Protein AF-A0ABD3CGH6-F1 (afdb_monomer)

Solvent-accessible surface area (backbone atoms only — not comparable to full-atom values): 12094 Å² total; per-residue (Å²): 132,90,83,83,50,54,91,93,56,65,67,70,42,74,45,81,74,48,80,42,79,24,85,83,80,36,87,94,39,67,41,72,47,61,48,46,22,37,87,89,68,47,72,36,95,83,44,61,61,64,65,47,44,54,57,44,65,34,68,70,43,51,69,32,48,40,36,32,33,46,35,40,30,34,29,48,37,64,77,70,66,88,63,75,73,82,88,87,68,84,75,74,82,79,51,91,83,46,71,79,42,91,53,37,76,43,75,53,71,48,79,29,57,50,57,51,36,57,55,54,47,53,50,52,49,51,54,50,50,54,52,29,55,76,70,64,36,43,77,39,72,49,44,62,79,57,88,90,53,98,65,82,66,34,48,73,50,70,48,76,47,35,48,63,44,75,41,93,72,8,66,60,51,49,53,54,48,52,54,58,48,59,78,42,42,70,62,57,50,49,54,56,50,52,59,55,54,67,71,67,79,115

Foldseek 3Di:
DPPQDDPVAPDKDWAFDDWAADPPVGDPDIDTDTFIDGPVRHGTPPRPLVVQVVVCPPPVNVQQFKKKKKKWKKAKAAPPPVDDDDPDDADPDDDPVCCPPHGHIDIDIDIHTGSVRVVVVVVVVVVVCVVCVVVNIDMDSQQCPDPPHPDHGTDIDMDIGTPCLVDPVNVVVVVVVVVVCVVCVVVVVVVVVVVNVVVVPD

Radius of gyration: 20.1 Å; Cα contacts (8 Å, |Δi|>4): 232; chains: 1; bounding box: 43×44×56 Å

Nearest PDB structures (foldseek):
  2d3a-assembly1_A  TM=8.991E-01  e=2.105E-15  Zea mays
  7v4i-assembly1_D  TM=9.077E-01  e=9.921E-15  Camellia sinensis
  4is4-assembly1_F  TM=8.408E-01  e=3.738E-15  Medicago truncatula
  4is4-assembly1_A  TM=8.454E-01  e=1.179E-14  Medicago truncatula
  4is4-assembly1_G  TM=8.365E-01  e=1.248E-14  Medicago truncatula

Sequence (202 aa):
MTGQAPAEDSEVILHPKAVFADPFRRSFNVLVMCDSYTPAGDPIRTNKRYEAAKIFSHHEIVYEQPWLRAKVYFVQKDTESSLGGPQGSDPPLLTHKDALSLGAPHTISTLCVGVSAGDELWVARYILERITEIAGVVLSFFPKPLIHSDWNVAGAKTKYSTRSMNEDGGYEEIEKAIVKLGSKRNYHIELALKSYQCSFSK

Mean predicted aligned error: 9.28 Å

Organism: NCBI:txid1961234

Secondary structure (DSSP, 8-state):
--SSS-SSS---EEEEEEEEE-TTT-TT-EEEEEEEE-TTSPBPTT--HHHHHHHHTSHHHHHH--EEEEEEEEEEE-TTTTS-PPTT-PPP---GGGTTSTT-EEEEE--EETTHHHHHHHHHHHHHHHHHHHHT-EEE--SSS-TTS-PPPP-EEEEEE-HHHHSTTHHHHHHHHHHHHHHTHHHHHHHHHHHHHTTT--

pLDDT: mean 80.95, std 19.49, range [32.28, 97.88]

Structure (mmCIF, N/CA/C/O backbone):
data_AF-A0ABD3CGH6-F1
#
_entry.id   AF-A0ABD3CGH6-F1
#
loop_
_atom_site.group_PDB
_atom_site.id
_atom_site.type_symbol
_atom_site.label_atom_id
_atom_site.label_alt_id
_atom_site.label_comp_id
_atom_site.label_asym_id
_atom_site.label_entity_id
_atom_site.label_seq_id
_atom_site.pdbx_PDB_ins_code
_atom_site.Cartn_x
_atom_site.Cartn_y
_atom_site.Cartn_z
_atom_site.occupancy
_atom_site.B_iso_or_equiv
_atom_site.auth_seq_id
_atom_site.auth_comp_id
_atom_site.auth_asym_id
_atom_site.auth_atom_id
_atom_site.pdbx_PDB_model_num
ATOM 1 N N . MET A 1 1 ? -11.669 11.429 17.828 1.00 59.69 1 MET A N 1
ATOM 2 C CA . MET A 1 1 ? -11.758 11.965 16.447 1.00 59.69 1 MET A CA 1
ATOM 3 C C . MET A 1 1 ? -10.524 11.521 15.668 1.00 59.69 1 MET A C 1
ATOM 5 O O . MET A 1 1 ? -9.479 11.363 16.284 1.00 59.69 1 MET A O 1
ATOM 9 N N . THR A 1 2 ? -10.620 11.283 14.357 1.00 82.25 2 THR A N 1
ATOM 10 C CA . THR A 1 2 ? -9.498 10.772 13.533 1.00 82.25 2 THR A CA 1
ATOM 11 C C . THR A 1 2 ? -8.450 11.834 13.176 1.00 82.25 2 THR A C 1
ATOM 13 O O . THR A 1 2 ? -7.386 11.481 12.672 1.00 82.25 2 THR A O 1
ATOM 16 N N . GLY A 1 3 ? -8.736 13.119 13.435 1.00 84.38 3 GLY A N 1
ATOM 17 C CA . GLY A 1 3 ? -7.839 14.243 13.139 1.00 84.38 3 GLY A CA 1
ATOM 18 C C . GLY A 1 3 ? -7.715 14.564 11.645 1.00 84.38 3 GLY A C 1
ATOM 19 O O . GLY A 1 3 ? -6.688 15.081 11.215 1.00 84.38 3 GLY A O 1
ATOM 20 N N . GLN A 1 4 ? -8.717 14.196 10.840 1.00 85.06 4 GLN A N 1
ATOM 21 C CA . GLN A 1 4 ? -8.675 14.300 9.374 1.00 85.06 4 GLN A CA 1
ATOM 22 C C . GLN A 1 4 ? -9.521 15.440 8.793 1.00 85.06 4 GLN A C 1
ATOM 24 O O . GLN A 1 4 ? -9.369 15.745 7.614 1.00 85.06 4 GLN A O 1
ATOM 29 N N . ALA A 1 5 ? -10.367 16.066 9.607 1.00 83.94 5 ALA A N 1
ATOM 30 C CA . ALA A 1 5 ? -11.257 17.149 9.217 1.00 83.94 5 ALA A CA 1
ATOM 31 C C . ALA A 1 5 ? -11.312 18.199 10.347 1.00 83.94 5 ALA A C 1
ATOM 33 O O . ALA A 1 5 ? -11.096 17.832 11.513 1.00 83.94 5 ALA A O 1
ATOM 34 N N . PRO A 1 6 ? -11.513 19.490 10.031 1.00 82.56 6 PRO A N 1
ATOM 35 C CA . PRO A 1 6 ? -11.703 20.529 11.040 1.00 82.56 6 PRO A CA 1
ATOM 36 C C . PRO A 1 6 ? -12.980 20.288 11.862 1.00 82.56 6 PRO A C 1
ATOM 38 O O . PRO A 1 6 ? -13.843 19.499 11.496 1.00 82.56 6 PRO A O 1
ATOM 41 N N . ALA A 1 7 ? -13.108 20.974 13.000 1.00 79.56 7 ALA A N 1
ATOM 42 C CA . ALA A 1 7 ? -14.292 20.837 13.854 1.00 79.56 7 ALA A CA 1
ATOM 43 C C . ALA A 1 7 ? -15.569 21.407 13.205 1.00 79.56 7 ALA A C 1
ATOM 45 O O . ALA A 1 7 ? -16.666 20.958 13.517 1.00 79.56 7 ALA A O 1
ATOM 46 N N . GLU A 1 8 ? -15.410 22.392 12.319 1.00 84.25 8 GLU A N 1
ATOM 47 C CA . GLU A 1 8 ? -16.495 23.126 11.655 1.00 84.25 8 GLU A CA 1
ATOM 48 C C . GLU A 1 8 ? -17.107 22.348 10.481 1.00 84.25 8 GLU A C 1
ATOM 50 O O . GLU A 1 8 ? -18.300 22.468 10.220 1.00 84.25 8 GLU A O 1
ATOM 55 N N . ASP A 1 9 ? -16.300 21.521 9.813 1.00 83.75 9 ASP A N 1
ATOM 56 C CA . ASP A 1 9 ? -16.721 20.599 8.759 1.00 83.75 9 ASP A CA 1
ATOM 57 C C . ASP A 1 9 ? -16.009 19.266 8.982 1.00 83.75 9 ASP A C 1
ATOM 59 O O . ASP A 1 9 ? -14.834 19.100 8.654 1.00 83.75 9 ASP A O 1
ATOM 63 N N . SER A 1 10 ? -16.717 18.351 9.640 1.00 87.94 10 SER A N 1
ATOM 64 C CA . SER A 1 10 ? -16.157 17.091 10.137 1.00 87.94 10 SER A CA 1
ATOM 65 C C . SER A 1 10 ? -16.336 15.913 9.176 1.00 87.94 10 SER A C 1
ATOM 67 O O . SER A 1 10 ? -15.864 14.809 9.469 1.00 87.94 10 SER A O 1
ATOM 69 N N . GLU A 1 11 ? -17.016 16.123 8.045 1.00 91.94 11 GLU A N 1
ATOM 70 C CA . GLU A 1 11 ? -17.343 15.052 7.110 1.00 91.94 11 GLU A CA 1
ATOM 71 C C . GLU A 1 11 ? -16.122 14.607 6.297 1.00 91.94 11 GLU A C 1
ATOM 73 O O . GLU A 1 11 ? -15.343 15.400 5.768 1.00 91.94 11 GLU A O 1
ATOM 78 N N . VAL A 1 12 ? -15.964 13.288 6.172 1.00 94.31 12 VAL A N 1
ATOM 79 C CA . VAL A 1 12 ? -14.960 12.657 5.312 1.00 94.31 12 VAL A CA 1
ATOM 80 C C . VAL A 1 12 ? -15.647 11.565 4.511 1.00 94.31 12 VAL A C 1
ATOM 82 O O . VAL A 1 12 ? -16.252 10.650 5.071 1.00 94.31 12 VAL A O 1
ATOM 85 N N . ILE A 1 13 ? -15.521 11.642 3.192 1.00 96.38 13 ILE A N 1
ATOM 86 C CA . ILE A 1 13 ? -16.143 10.704 2.266 1.00 96.38 13 ILE A CA 1
ATOM 87 C C . ILE A 1 13 ? -15.194 9.531 2.026 1.00 96.38 13 ILE A C 1
ATOM 89 O O . ILE A 1 13 ? -14.017 9.714 1.706 1.00 96.38 13 ILE A O 1
ATOM 93 N N . LEU A 1 14 ? -15.707 8.311 2.181 1.00 97.25 14 LEU A N 1
ATOM 94 C CA . LEU A 1 14 ? -14.961 7.079 1.938 1.00 97.25 14 LEU A CA 1
ATOM 95 C C . LEU A 1 14 ? -15.307 6.517 0.561 1.00 97.25 14 LEU A C 1
ATOM 97 O O . LEU A 1 14 ? -16.456 6.183 0.287 1.00 97.25 14 LEU A O 1
ATOM 101 N N . HIS A 1 15 ? -14.301 6.377 -0.297 1.00 97.25 15 HIS A N 1
ATOM 102 C CA . HIS A 1 15 ? -14.443 5.773 -1.619 1.00 97.25 15 HIS A CA 1
ATOM 103 C C . HIS A 1 15 ? -13.889 4.344 -1.602 1.00 97.25 15 HIS A C 1
ATOM 105 O O . HIS A 1 15 ? -12.673 4.194 -1.452 1.00 97.25 15 HIS A O 1
ATOM 111 N N . PRO A 1 16 ? -14.721 3.303 -1.799 1.00 97.88 16 PRO A N 1
ATOM 112 C CA . PRO A 1 16 ? -14.270 1.913 -1.886 1.00 97.88 16 PRO A CA 1
ATOM 113 C C . PRO A 1 16 ? -13.242 1.699 -3.001 1.00 97.88 16 PRO A C 1
ATOM 115 O O . PRO A 1 16 ? -13.419 2.207 -4.111 1.00 97.88 16 PRO A O 1
ATOM 118 N N . LYS A 1 17 ? -12.174 0.944 -2.716 1.00 97.00 17 LYS A N 1
ATOM 119 C CA . LYS A 1 17 ? -11.065 0.678 -3.652 1.00 97.00 17 LYS A CA 1
ATOM 120 C C . LYS A 1 17 ? -10.732 -0.794 -3.836 1.00 97.00 17 LYS A C 1
ATOM 122 O O . LYS A 1 17 ? -10.421 -1.191 -4.954 1.00 97.00 17 LYS A O 1
ATOM 127 N N . ALA A 1 18 ? -10.799 -1.586 -2.773 1.00 96.12 18 ALA A N 1
ATOM 128 C CA . ALA A 1 18 ? -10.569 -3.023 -2.837 1.00 96.12 18 ALA A CA 1
ATOM 129 C C . ALA A 1 18 ? -11.463 -3.750 -1.829 1.00 96.12 18 ALA A C 1
ATOM 131 O O . ALA A 1 18 ? -11.822 -3.191 -0.791 1.00 96.12 18 ALA A O 1
ATOM 132 N N . VAL A 1 19 ? -11.825 -4.989 -2.153 1.00 96.81 19 VAL A N 1
ATOM 133 C CA . VAL A 1 19 ? -12.710 -5.832 -1.346 1.00 96.81 19 VAL A CA 1
ATOM 134 C C . VAL A 1 19 ? -11.988 -7.134 -1.033 1.00 96.81 19 VAL A C 1
ATOM 136 O O . VAL A 1 19 ? -11.435 -7.771 -1.926 1.00 96.81 19 VAL A O 1
ATOM 139 N N . PHE A 1 20 ? -12.013 -7.529 0.234 1.00 96.25 20 PHE A N 1
ATOM 140 C CA . PHE A 1 20 ? -11.389 -8.746 0.741 1.00 96.25 20 PHE A CA 1
ATOM 141 C C . PHE A 1 20 ? -12.415 -9.541 1.546 1.00 96.25 20 PHE A C 1
ATOM 143 O O . PHE A 1 20 ? -13.310 -8.960 2.157 1.00 96.25 20 PHE A O 1
ATOM 150 N N . ALA A 1 21 ? -12.297 -10.867 1.574 1.00 96.38 21 ALA A N 1
ATOM 151 C CA . ALA A 1 21 ? -13.129 -11.683 2.457 1.00 96.38 21 ALA A CA 1
ATOM 152 C C . ALA A 1 21 ? -12.822 -11.349 3.926 1.00 96.38 21 ALA A C 1
ATOM 154 O O . ALA A 1 21 ? -11.655 -11.199 4.288 1.00 96.38 21 ALA A O 1
ATOM 155 N N . ASP A 1 22 ? -13.849 -11.240 4.769 1.00 96.62 22 ASP A N 1
ATOM 156 C CA . ASP A 1 22 ? -13.671 -10.982 6.200 1.00 96.62 22 ASP A CA 1
ATOM 157 C C . ASP A 1 22 ? -13.324 -12.290 6.941 1.00 96.62 22 ASP A C 1
ATOM 159 O O . ASP A 1 22 ? -14.194 -13.158 7.095 1.00 96.62 22 ASP A O 1
ATOM 163 N N . PRO A 1 23 ? -12.077 -12.460 7.431 1.00 95.00 23 PRO A N 1
ATOM 164 C CA . PRO A 1 23 ? -11.668 -13.695 8.095 1.00 95.00 23 PRO A CA 1
ATOM 165 C C . PRO A 1 23 ? -12.281 -13.852 9.496 1.00 95.00 23 PRO A C 1
ATOM 167 O O . PRO A 1 23 ? -12.301 -14.961 10.035 1.00 95.00 23 PRO A O 1
ATOM 170 N N . PHE A 1 24 ? -12.786 -12.768 10.093 1.00 94.62 24 PHE A N 1
ATOM 171 C CA . PHE A 1 24 ? -13.335 -12.750 11.446 1.00 94.62 24 PHE A CA 1
ATOM 172 C C . PHE A 1 24 ? -14.826 -13.068 11.439 1.00 94.62 24 PHE A C 1
ATOM 174 O O . PHE A 1 24 ? -15.273 -13.958 12.163 1.00 94.62 24 PHE A O 1
ATOM 181 N N . ARG A 1 25 ? -15.598 -12.372 10.598 1.00 94.00 25 ARG A N 1
ATOM 182 C CA . ARG A 1 25 ? -17.054 -12.567 10.497 1.00 94.00 25 ARG A CA 1
ATOM 183 C C . ARG A 1 25 ? -17.440 -13.747 9.605 1.00 94.00 25 ARG A C 1
ATOM 185 O O . ARG A 1 25 ? -18.516 -14.309 9.799 1.00 94.00 25 ARG A O 1
ATOM 192 N N . ARG A 1 26 ? -16.558 -14.159 8.682 1.00 91.19 26 ARG A N 1
ATOM 193 C CA . ARG A 1 26 ? -16.734 -15.291 7.748 1.00 91.19 26 ARG A CA 1
ATOM 194 C C . ARG A 1 26 ? -17.960 -15.136 6.827 1.00 91.19 26 ARG A C 1
ATOM 196 O O . ARG A 1 26 ? -18.633 -14.106 6.809 1.00 91.19 26 ARG A O 1
ATOM 203 N N . SER A 1 27 ? -18.270 -16.183 6.059 1.00 93.69 27 SER A N 1
ATOM 204 C CA . SER A 1 27 ? -19.428 -16.251 5.154 1.00 93.69 27 SER A CA 1
ATOM 205 C C . SER A 1 27 ? -19.404 -15.138 4.089 1.00 93.69 27 SER A C 1
ATOM 207 O O . SER A 1 27 ? -18.370 -14.933 3.464 1.00 93.69 27 SER A O 1
ATOM 209 N N . PHE A 1 28 ? -20.512 -14.427 3.858 1.00 94.50 28 PHE A N 1
ATOM 210 C CA . PHE A 1 28 ? -20.614 -13.368 2.841 1.00 94.50 28 PHE A CA 1
ATOM 211 C C . PHE A 1 28 ? -20.138 -11.987 3.328 1.00 94.50 28 PHE A C 1
ATOM 213 O O . PHE A 1 28 ? -20.389 -10.981 2.668 1.00 94.50 28 PHE A O 1
ATOM 220 N N . ASN A 1 29 ? -19.482 -11.916 4.490 1.00 97.25 29 ASN A N 1
ATOM 221 C CA . ASN A 1 29 ? -18.958 -10.660 5.016 1.00 97.25 29 ASN A CA 1
ATOM 222 C C . ASN A 1 29 ? -17.634 -10.290 4.340 1.00 97.25 29 ASN A C 1
ATOM 224 O O . ASN A 1 29 ? -16.796 -11.151 4.056 1.00 97.25 29 ASN A O 1
ATOM 228 N N . VAL A 1 30 ? -17.435 -8.992 4.121 1.00 97.44 30 VAL A N 1
ATOM 229 C CA . VAL A 1 30 ? -16.258 -8.457 3.434 1.00 97.44 30 VAL A CA 1
ATOM 230 C C . VAL A 1 30 ? -15.625 -7.305 4.204 1.00 97.44 30 VAL A C 1
ATOM 232 O O . VAL A 1 30 ? -16.303 -6.544 4.895 1.00 97.44 30 VAL A O 1
ATOM 235 N N . LEU A 1 31 ? -14.315 -7.161 4.033 1.00 97.31 31 LEU A N 1
ATOM 236 C CA . LEU A 1 31 ? -13.552 -5.971 4.377 1.00 97.31 31 LEU A CA 1
ATOM 237 C C . LEU A 1 31 ? -13.428 -5.098 3.130 1.00 97.31 31 LEU A C 1
ATOM 239 O O . LEU A 1 31 ? -13.083 -5.587 2.054 1.00 97.31 31 LEU A O 1
ATOM 243 N N . VAL A 1 32 ? -13.685 -3.801 3.282 1.00 97.69 32 VAL A N 1
ATOM 244 C CA . VAL A 1 32 ? -13.584 -2.830 2.190 1.00 97.69 32 VAL A CA 1
ATOM 245 C C . VAL A 1 32 ? -12.474 -1.842 2.518 1.00 97.69 32 VAL A C 1
ATOM 247 O O . VAL A 1 32 ? -12.564 -1.098 3.493 1.00 97.69 32 VAL A O 1
ATOM 250 N N . MET A 1 33 ? -11.422 -1.845 1.703 1.00 96.75 33 MET A N 1
ATOM 251 C CA . MET A 1 33 ? -10.372 -0.833 1.754 1.00 96.75 33 MET A CA 1
ATOM 252 C C . MET A 1 33 ? -10.866 0.416 1.026 1.00 96.75 33 MET A C 1
ATOM 254 O O . MET A 1 33 ? -11.310 0.328 -0.123 1.00 96.75 33 MET A O 1
ATOM 258 N N . CYS A 1 34 ? -10.771 1.568 1.685 1.00 97.50 34 CYS A N 1
ATOM 259 C CA . CYS A 1 34 ? -11.266 2.839 1.170 1.00 97.50 34 CYS A CA 1
ATOM 260 C C . CYS A 1 34 ? -10.164 3.894 1.112 1.00 97.50 34 CYS A C 1
ATOM 262 O O . CYS A 1 34 ? -9.281 3.941 1.966 1.00 97.50 34 CYS A O 1
ATOM 264 N N . ASP A 1 35 ? -10.304 4.791 0.142 1.00 96.00 35 ASP A N 1
ATOM 265 C CA . ASP A 1 35 ? -9.648 6.095 0.141 1.00 96.00 35 ASP A CA 1
ATOM 266 C C . ASP A 1 35 ? -10.548 7.152 0.772 1.00 96.00 35 ASP A C 1
ATOM 268 O O . ASP A 1 35 ? -11.765 6.988 0.825 1.00 96.00 35 ASP A O 1
ATOM 272 N N . SER A 1 36 ? -9.948 8.253 1.219 1.00 96.06 36 SER A N 1
ATOM 273 C CA . SER A 1 36 ? -10.656 9.331 1.911 1.00 96.06 36 SER A CA 1
ATOM 274 C C . SER A 1 36 ? -10.603 10.643 1.129 1.00 96.06 36 SER A C 1
ATOM 276 O O . SER A 1 36 ? -9.546 11.024 0.606 1.00 96.06 36 SER A O 1
ATOM 278 N N . TYR A 1 37 ? -11.741 11.330 1.076 1.00 95.88 37 TYR A N 1
ATOM 279 C CA . TYR A 1 37 ? -11.970 12.557 0.316 1.00 95.88 37 TYR A CA 1
ATOM 280 C C . TYR A 1 37 ? -12.753 13.580 1.143 1.00 95.88 37 TYR A C 1
ATOM 282 O O . TYR A 1 37 ? -13.444 13.223 2.098 1.00 95.88 37 TYR A O 1
ATOM 290 N N . THR A 1 38 ? -12.629 14.853 0.786 1.00 94.62 38 THR A N 1
ATOM 291 C CA . THR A 1 38 ? -13.497 15.922 1.289 1.00 94.62 38 THR A CA 1
ATOM 292 C C . THR A 1 38 ? -14.895 15.801 0.665 1.00 94.62 38 THR A C 1
ATOM 294 O O . THR A 1 38 ? -15.039 15.157 -0.380 1.00 94.62 38 THR A O 1
ATOM 297 N N . PRO A 1 39 ? -15.924 16.455 1.233 1.00 93.81 39 PRO A N 1
ATOM 298 C CA . PRO A 1 39 ? -17.247 16.542 0.605 1.00 93.81 39 PRO A CA 1
ATOM 299 C C . PRO A 1 39 ? -17.226 17.157 -0.805 1.00 93.81 39 PRO A C 1
ATOM 301 O O . PRO A 1 39 ? -18.057 16.817 -1.642 1.00 93.81 39 PRO A O 1
ATOM 304 N N . ALA A 1 40 ? -16.237 18.009 -1.102 1.00 93.50 40 ALA A N 1
ATOM 305 C CA . ALA A 1 40 ? -16.022 18.584 -2.432 1.00 93.50 40 ALA A CA 1
ATOM 306 C C . ALA A 1 40 ? -15.446 17.585 -3.460 1.00 93.50 40 ALA A C 1
ATOM 308 O O . ALA A 1 40 ? -15.391 17.890 -4.649 1.00 93.50 40 ALA A O 1
ATOM 309 N N . GLY A 1 41 ? -15.028 16.392 -3.023 1.00 93.50 41 GLY A N 1
ATOM 310 C CA . GLY A 1 41 ? -14.445 15.356 -3.878 1.00 93.50 41 GLY A CA 1
ATOM 311 C C . GLY A 1 41 ? -12.919 15.412 -4.001 1.00 93.50 41 GLY A C 1
ATOM 312 O O . GLY A 1 41 ? -12.342 14.628 -4.757 1.00 93.50 41 GLY A O 1
ATOM 313 N N . ASP A 1 42 ? -12.248 16.278 -3.239 1.00 95.00 42 ASP A N 1
ATOM 314 C CA . ASP A 1 42 ? -10.787 16.381 -3.234 1.00 95.00 42 ASP A CA 1
ATOM 315 C C . ASP A 1 42 ? -10.154 15.337 -2.301 1.00 95.00 42 ASP A C 1
ATOM 317 O O . ASP A 1 42 ? -10.688 15.056 -1.225 1.00 95.00 42 ASP A O 1
ATOM 321 N N . PRO A 1 43 ? -9.005 14.733 -2.655 1.00 95.62 43 PRO A N 1
ATOM 322 C CA . PRO A 1 43 ? -8.315 13.802 -1.766 1.00 95.62 43 PRO A CA 1
ATOM 323 C C . PRO A 1 43 ? -7.839 14.530 -0.503 1.00 95.62 43 PRO A C 1
ATO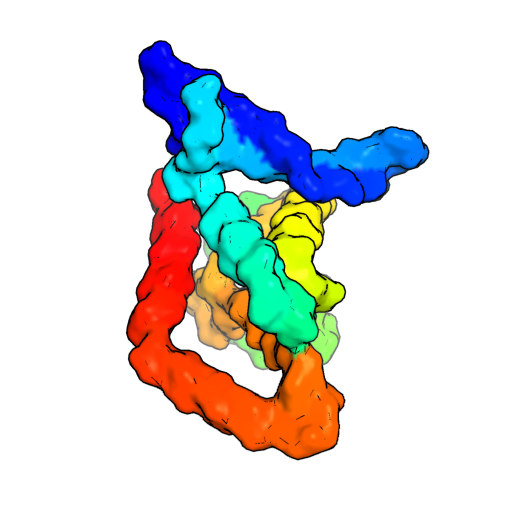M 325 O O . PRO A 1 43 ? -7.160 15.556 -0.579 1.00 95.62 43 PRO A O 1
ATOM 328 N N . ILE A 1 44 ? -8.126 13.976 0.678 1.00 93.31 44 ILE A N 1
ATOM 329 C CA . ILE A 1 44 ? -7.628 14.580 1.922 1.00 93.31 44 ILE A CA 1
ATOM 330 C C . ILE A 1 44 ? -6.096 14.496 1.999 1.00 93.31 44 ILE A C 1
ATOM 332 O O . ILE A 1 44 ? -5.470 13.598 1.436 1.00 93.31 44 ILE A O 1
ATOM 336 N N . ARG A 1 45 ? -5.463 15.380 2.777 1.00 91.44 45 ARG A N 1
ATOM 337 C CA . ARG A 1 45 ? -3.990 15.486 2.887 1.00 91.44 45 ARG A CA 1
ATOM 338 C C . ARG A 1 45 ? -3.270 14.161 3.203 1.00 91.44 45 ARG A C 1
ATOM 340 O O . ARG A 1 45 ? -2.125 13.943 2.781 1.00 91.44 45 ARG A O 1
ATOM 347 N N . THR A 1 46 ? -3.899 13.293 3.991 1.00 90.62 46 THR A N 1
ATOM 348 C CA . THR A 1 46 ? -3.360 11.989 4.411 1.00 90.62 46 THR A CA 1
ATOM 349 C C . THR A 1 46 ? -3.603 10.873 3.393 1.00 90.62 46 THR A C 1
ATOM 351 O O . THR A 1 46 ? -2.977 9.821 3.512 1.00 90.62 46 THR A O 1
ATOM 354 N N . ASN A 1 47 ? -4.435 11.089 2.371 1.00 94.25 47 ASN A N 1
ATOM 355 C CA . ASN A 1 47 ? -4.673 10.133 1.294 1.00 94.25 47 ASN A CA 1
ATOM 356 C C . ASN A 1 47 ? -3.450 10.074 0.363 1.00 94.25 47 ASN A C 1
ATOM 358 O O . ASN A 1 47 ? -3.294 10.870 -0.561 1.00 94.25 47 ASN A O 1
ATOM 362 N N . LYS A 1 48 ? -2.546 9.127 0.628 1.00 94.56 48 LYS A N 1
ATOM 363 C CA . LYS A 1 48 ? -1.352 8.890 -0.205 1.00 94.56 48 LYS A CA 1
ATOM 364 C C . LYS A 1 48 ? -1.616 7.958 -1.382 1.00 94.56 48 LYS A C 1
ATOM 366 O O . LYS A 1 48 ? -0.834 7.943 -2.331 1.00 94.56 48 LYS A O 1
ATOM 371 N N . ARG A 1 49 ? -2.713 7.203 -1.334 1.00 96.25 49 ARG A N 1
ATOM 372 C CA . ARG A 1 49 ? -3.087 6.261 -2.385 1.00 96.25 49 ARG A CA 1
ATOM 373 C C . ARG A 1 49 ? -3.498 6.984 -3.662 1.00 96.25 49 ARG A C 1
ATOM 375 O O . ARG A 1 49 ? -3.163 6.498 -4.732 1.00 96.25 49 ARG A O 1
ATOM 382 N N . TYR A 1 50 ? -4.141 8.150 -3.570 1.00 96.31 50 TYR A N 1
ATOM 383 C CA . TYR A 1 50 ? -4.565 8.920 -4.743 1.00 96.31 50 TYR A CA 1
ATOM 384 C C . TYR A 1 50 ? -3.408 9.247 -5.705 1.00 96.31 50 TYR A C 1
ATOM 386 O O . TYR A 1 50 ? -3.481 8.927 -6.890 1.00 96.31 50 TYR A O 1
ATOM 394 N N . GLU A 1 51 ? -2.306 9.808 -5.198 1.00 95.38 51 GLU A N 1
ATOM 395 C CA . GLU A 1 51 ? -1.129 10.110 -6.026 1.00 95.38 51 GLU A CA 1
ATOM 396 C C . GLU A 1 51 ? -0.410 8.837 -6.500 1.00 95.38 51 GLU A C 1
ATOM 398 O O . GLU A 1 51 ? 0.015 8.755 -7.652 1.00 95.38 51 GLU A O 1
ATOM 403 N N . ALA A 1 52 ? -0.337 7.796 -5.660 1.00 95.38 52 ALA A N 1
ATOM 404 C CA . ALA A 1 52 ? 0.215 6.506 -6.075 1.00 95.38 52 ALA A CA 1
ATOM 405 C C . ALA A 1 52 ? -0.597 5.877 -7.221 1.00 95.38 52 ALA A C 1
ATOM 407 O O . ALA A 1 52 ? -0.027 5.380 -8.191 1.00 95.38 52 ALA A O 1
ATOM 408 N N . ALA A 1 53 ? -1.928 5.942 -7.147 1.00 96.44 53 ALA A N 1
ATOM 409 C CA . ALA A 1 53 ? -2.826 5.427 -8.169 1.00 96.44 53 ALA A CA 1
ATOM 410 C C . ALA A 1 53 ? -2.642 6.161 -9.503 1.00 96.44 53 ALA A C 1
ATOM 412 O O . ALA A 1 53 ? -2.646 5.506 -10.543 1.00 96.44 53 ALA A O 1
ATOM 413 N N . LYS A 1 54 ? -2.410 7.484 -9.496 1.00 96.62 54 LYS A N 1
ATOM 414 C CA . LYS A 1 54 ? -2.083 8.239 -10.720 1.00 96.62 54 LYS A CA 1
ATOM 415 C C . LYS A 1 54 ? -0.814 7.720 -11.391 1.00 96.62 54 LYS A C 1
ATOM 417 O O . LYS A 1 54 ? -0.826 7.480 -12.594 1.00 96.62 54 LYS A O 1
ATOM 422 N N . ILE A 1 55 ? 0.252 7.503 -10.616 1.00 96.50 55 ILE A N 1
ATOM 423 C CA . ILE A 1 55 ? 1.524 6.973 -11.130 1.00 96.50 55 ILE A CA 1
ATOM 424 C C . ILE A 1 55 ? 1.315 5.581 -11.734 1.00 96.50 55 ILE A C 1
ATOM 426 O O . ILE A 1 55 ? 1.711 5.335 -12.870 1.00 96.50 55 ILE A O 1
ATOM 430 N N . PHE A 1 56 ? 0.649 4.681 -11.006 1.00 96.25 56 PHE A N 1
ATOM 431 C CA . PHE A 1 56 ? 0.423 3.309 -11.470 1.00 96.25 56 PHE A CA 1
ATOM 432 C C . PHE A 1 56 ? -0.607 3.186 -12.598 1.00 96.25 56 PHE A C 1
ATOM 434 O O . PHE A 1 56 ? -0.665 2.138 -13.231 1.00 96.25 56 PHE A O 1
ATOM 441 N N . SER A 1 57 ? -1.388 4.234 -12.870 1.00 96.25 57 SER A N 1
ATOM 442 C CA . SER A 1 57 ? -2.313 4.282 -14.012 1.00 96.25 57 SER A CA 1
ATOM 443 C C . SER A 1 57 ? -1.655 4.807 -15.291 1.00 96.25 57 SER A C 1
ATOM 445 O O . SER A 1 57 ? -2.276 4.767 -16.351 1.00 96.25 57 SER A O 1
ATOM 447 N N . HIS A 1 58 ? -0.418 5.314 -15.222 1.00 97.19 58 HIS A N 1
ATOM 448 C CA . HIS A 1 58 ? 0.297 5.792 -16.403 1.00 97.19 58 HIS A CA 1
ATOM 449 C C . HIS A 1 58 ? 0.602 4.625 -17.352 1.00 97.19 58 HIS A C 1
ATOM 451 O O . HIS A 1 58 ? 1.113 3.595 -16.916 1.00 97.19 58 HIS A O 1
ATOM 457 N N . HIS A 1 59 ? 0.323 4.782 -18.649 1.00 96.25 59 HIS A N 1
ATOM 458 C CA . HIS A 1 59 ? 0.351 3.672 -19.612 1.00 96.25 59 HIS A CA 1
ATOM 459 C C . HIS A 1 59 ? 1.705 2.940 -19.671 1.00 96.25 59 HIS A C 1
ATOM 461 O O . HIS A 1 59 ? 1.734 1.715 -19.739 1.00 96.25 59 HIS A O 1
ATOM 467 N N . GLU A 1 60 ? 2.824 3.666 -19.582 1.00 95.75 60 GLU A N 1
ATOM 468 C CA . GLU A 1 60 ? 4.173 3.070 -19.555 1.00 95.75 60 GLU A CA 1
ATOM 469 C C . GLU A 1 60 ? 4.406 2.223 -18.299 1.00 95.75 60 GLU A C 1
ATOM 471 O O . GLU A 1 60 ? 5.026 1.167 -18.357 1.00 95.75 60 GLU A O 1
ATOM 476 N N . ILE A 1 61 ? 3.859 2.656 -17.162 1.00 95.44 61 ILE A N 1
ATOM 477 C CA . ILE A 1 61 ? 3.983 1.944 -15.890 1.00 95.44 61 ILE A CA 1
ATOM 478 C C . ILE A 1 61 ? 3.087 0.707 -15.889 1.00 95.44 61 ILE A C 1
ATOM 480 O O . ILE A 1 61 ? 3.503 -0.353 -15.430 1.00 95.44 61 ILE A O 1
ATOM 484 N N . VAL A 1 62 ? 1.878 0.813 -16.444 1.00 95.25 62 VAL A N 1
ATOM 485 C CA . VAL A 1 62 ? 0.986 -0.338 -16.637 1.00 95.25 62 VAL A CA 1
ATOM 486 C C . VAL A 1 62 ? 1.648 -1.385 -17.536 1.00 95.25 62 VAL A C 1
ATOM 488 O O . VAL A 1 62 ? 1.588 -2.573 -17.225 1.00 95.25 62 VAL A O 1
ATOM 491 N N . TYR A 1 63 ? 2.315 -0.955 -18.612 1.00 95.31 63 TYR A N 1
ATOM 492 C CA . TYR A 1 63 ? 3.048 -1.844 -19.515 1.00 95.31 63 TYR A CA 1
ATOM 493 C C . TYR A 1 63 ? 4.215 -2.562 -18.819 1.00 95.31 63 TYR A C 1
ATOM 495 O O . TYR A 1 63 ? 4.374 -3.774 -18.975 1.00 95.31 63 TYR A O 1
ATOM 503 N N . GLU A 1 64 ? 4.996 -1.832 -18.020 1.00 96.06 64 GLU A N 1
ATOM 504 C CA . GLU A 1 64 ? 6.128 -2.376 -17.259 1.00 96.06 64 GLU A CA 1
ATOM 505 C C . GLU A 1 64 ? 5.715 -3.277 -16.087 1.00 96.06 64 GLU A C 1
ATOM 507 O O . GLU A 1 64 ? 6.567 -3.977 -15.549 1.00 96.06 64 GLU A O 1
ATOM 512 N N . GLN A 1 65 ? 4.440 -3.278 -15.682 1.00 94.75 65 GLN A N 1
ATOM 513 C CA . GLN A 1 65 ? 3.897 -4.118 -14.606 1.00 94.75 65 GLN A CA 1
ATOM 514 C C . GLN A 1 65 ? 4.791 -4.148 -13.349 1.00 94.75 65 GLN A C 1
ATOM 516 O O . GLN A 1 65 ? 5.382 -5.171 -13.031 1.00 94.75 65 GLN A O 1
ATOM 521 N N . PRO A 1 66 ? 4.929 -3.050 -12.590 1.00 95.25 66 PRO A N 1
ATOM 522 C CA . PRO A 1 66 ? 5.812 -3.024 -11.428 1.00 95.25 66 PRO A CA 1
ATOM 523 C C . PRO A 1 66 ? 5.356 -4.017 -10.347 1.00 95.25 66 PRO A C 1
ATOM 525 O O . PRO A 1 66 ? 4.327 -3.810 -9.693 1.00 95.25 66 PRO A O 1
ATOM 528 N N . TRP A 1 67 ? 6.149 -5.063 -10.116 1.00 94.75 67 TRP A N 1
ATOM 529 C CA . TRP A 1 67 ? 5.974 -6.008 -9.018 1.00 94.75 67 TRP A CA 1
ATOM 530 C C . TRP A 1 67 ? 6.640 -5.485 -7.756 1.00 94.75 67 TRP A C 1
ATOM 532 O O . TRP A 1 67 ? 7.823 -5.138 -7.733 1.00 94.75 67 TRP A O 1
ATOM 542 N N . LEU A 1 68 ? 5.877 -5.485 -6.671 1.00 92.81 68 LEU A N 1
ATOM 543 C CA . LEU A 1 68 ? 6.315 -5.036 -5.362 1.00 92.81 68 LEU A CA 1
ATOM 544 C C . LEU A 1 68 ? 6.147 -6.170 -4.362 1.00 92.81 68 LEU A C 1
ATOM 546 O O . LEU A 1 68 ? 5.049 -6.692 -4.168 1.00 92.81 68 LEU A O 1
ATOM 550 N N . ARG A 1 69 ? 7.244 -6.521 -3.686 1.00 87.62 69 ARG A N 1
ATOM 551 C CA . ARG A 1 69 ? 7.200 -7.357 -2.486 1.00 87.62 69 ARG A CA 1
ATOM 552 C C . ARG A 1 69 ? 7.557 -6.526 -1.270 1.00 87.62 69 ARG A C 1
ATOM 554 O O . ARG A 1 69 ? 8.742 -6.315 -1.004 1.00 87.62 69 ARG A O 1
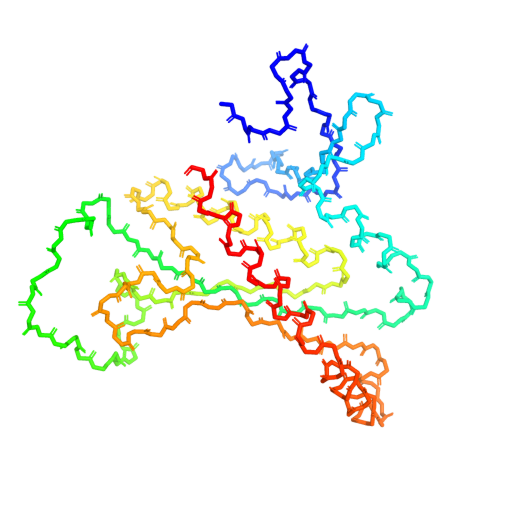ATOM 561 N N . ALA A 1 70 ? 6.555 -6.071 -0.530 1.00 85.31 70 ALA A N 1
ATOM 562 C CA . ALA A 1 70 ? 6.766 -5.351 0.718 1.00 85.31 70 ALA A CA 1
ATOM 563 C C . ALA A 1 70 ? 6.861 -6.348 1.874 1.00 85.31 70 ALA A C 1
ATOM 565 O O . ALA A 1 70 ? 5.987 -7.190 2.042 1.00 85.31 70 ALA A O 1
ATOM 566 N N . LYS A 1 71 ? 7.936 -6.268 2.658 1.00 83.25 71 LYS A N 1
ATOM 567 C CA . LYS A 1 71 ? 8.202 -7.102 3.832 1.00 83.25 71 LYS A CA 1
ATOM 568 C C . LYS A 1 71 ? 8.263 -6.199 5.066 1.00 83.25 71 LYS A C 1
ATOM 570 O O . LYS A 1 71 ? 9.237 -5.461 5.219 1.00 83.25 71 LYS A O 1
ATOM 575 N N . VAL A 1 72 ? 7.245 -6.251 5.924 1.00 81.56 72 VAL A N 1
ATOM 576 C CA . VAL A 1 72 ? 7.114 -5.377 7.103 1.00 81.56 72 VAL A CA 1
ATOM 577 C C . VAL A 1 72 ? 7.364 -6.163 8.379 1.00 81.56 72 VAL A C 1
ATOM 579 O O . VAL A 1 72 ? 6.703 -7.169 8.639 1.00 81.56 72 VAL A O 1
ATOM 582 N N . TYR A 1 73 ? 8.318 -5.682 9.168 1.00 80.12 73 TYR A N 1
ATOM 583 C CA . TYR A 1 73 ? 8.655 -6.251 10.464 1.00 80.12 73 TYR A CA 1
ATOM 584 C C . TYR A 1 73 ? 7.783 -5.631 11.558 1.00 80.12 73 TYR A C 1
ATOM 586 O O . TYR A 1 73 ? 7.506 -4.431 11.529 1.00 80.12 73 TYR A O 1
ATOM 594 N N . PHE A 1 74 ? 7.373 -6.443 12.524 1.00 77.75 74 PHE A N 1
ATOM 595 C CA . PHE A 1 74 ? 6.584 -5.997 13.666 1.00 77.75 74 PHE A CA 1
ATOM 596 C C . PHE A 1 74 ? 6.982 -6.752 14.928 1.00 77.75 74 PHE A C 1
ATOM 598 O O . PHE A 1 74 ? 7.506 -7.864 14.857 1.00 77.75 74 PHE A O 1
ATOM 605 N N . VAL A 1 75 ? 6.716 -6.142 16.078 1.00 72.69 75 VAL A N 1
ATOM 606 C CA . VAL A 1 75 ? 6.965 -6.731 17.395 1.00 72.69 75 VAL A CA 1
ATOM 607 C C . VAL A 1 75 ? 5.666 -6.775 18.186 1.00 72.69 75 VAL A C 1
ATOM 609 O O . VAL A 1 75 ? 4.888 -5.819 18.176 1.00 72.69 75 VAL A O 1
ATOM 612 N N . GLN A 1 76 ? 5.459 -7.894 18.870 1.00 69.56 76 GLN A N 1
ATOM 613 C CA . GLN A 1 76 ? 4.417 -8.083 19.870 1.00 69.56 76 GLN A CA 1
ATOM 614 C C . GLN A 1 76 ? 4.939 -7.632 21.237 1.00 69.56 76 GLN A C 1
ATOM 616 O O . GLN A 1 76 ? 6.028 -8.039 21.643 1.00 69.56 76 GLN A O 1
ATOM 621 N N . LYS A 1 77 ? 4.184 -6.775 21.926 1.00 66.19 77 LYS A N 1
ATOM 622 C CA . LYS A 1 77 ? 4.495 -6.283 23.272 1.00 66.19 77 LYS A CA 1
ATOM 623 C C . LYS A 1 77 ? 3.373 -6.661 24.232 1.00 66.19 77 LYS A C 1
ATOM 625 O O . LYS A 1 77 ? 2.204 -6.474 23.892 1.00 66.19 77 LYS A O 1
ATOM 630 N N . ASP A 1 78 ? 3.731 -7.123 25.425 1.00 61.81 78 ASP A N 1
ATOM 631 C CA . ASP A 1 78 ? 2.764 -7.277 26.510 1.00 61.81 78 ASP A CA 1
ATOM 632 C C . ASP A 1 78 ? 2.204 -5.914 26.918 1.00 61.81 78 ASP A C 1
ATOM 634 O O . ASP A 1 78 ? 2.902 -4.893 26.905 1.00 61.81 78 ASP A O 1
ATOM 638 N N . THR A 1 79 ? 0.930 -5.908 27.295 1.00 53.62 79 THR A N 1
ATOM 639 C CA . THR A 1 79 ? 0.179 -4.725 27.733 1.00 53.62 79 THR A CA 1
ATOM 640 C C . THR A 1 79 ? 0.784 -4.070 28.981 1.00 53.62 79 THR A C 1
ATOM 642 O O . THR A 1 79 ? 0.611 -2.870 29.171 1.00 53.62 79 THR A O 1
ATOM 645 N N . GLU A 1 80 ? 1.538 -4.818 29.796 1.00 48.66 80 GLU A N 1
ATOM 646 C CA . GLU A 1 80 ? 2.160 -4.332 31.039 1.00 48.66 80 GLU A CA 1
ATOM 647 C C . GLU A 1 80 ? 3.630 -3.888 30.882 1.00 48.66 80 GLU A C 1
ATOM 649 O O . GLU A 1 80 ? 4.154 -3.155 31.722 1.00 48.66 80 GLU A O 1
ATOM 654 N N . SER A 1 81 ? 4.320 -4.242 29.791 1.00 48.97 81 SER A N 1
ATOM 655 C CA . SER A 1 81 ? 5.774 -4.016 29.654 1.00 48.97 81 SER A CA 1
ATOM 656 C C . SER A 1 81 ? 6.187 -2.600 29.226 1.00 48.97 81 SER A C 1
ATOM 658 O O . SER A 1 81 ? 7.316 -2.387 28.778 1.00 48.97 81 SER A O 1
ATOM 660 N N . SER A 1 82 ? 5.325 -1.597 29.397 1.00 41.59 82 SER A N 1
ATOM 661 C CA . SER A 1 82 ? 5.739 -0.185 29.370 1.00 41.59 82 SER A CA 1
ATOM 662 C C . SER A 1 82 ? 6.510 0.254 30.625 1.00 41.59 82 SER A C 1
ATOM 664 O O . SER A 1 82 ? 7.022 1.371 30.649 1.00 41.59 82 SER A O 1
ATOM 666 N N . LEU A 1 83 ? 6.658 -0.605 31.642 1.00 37.50 83 LEU A N 1
ATOM 667 C CA . LEU A 1 83 ? 7.451 -0.324 32.843 1.00 37.50 83 LEU A CA 1
ATOM 668 C C . LEU A 1 83 ? 8.359 -1.512 33.207 1.00 37.50 83 LEU A C 1
ATOM 670 O O . LEU A 1 83 ? 7.954 -2.421 33.915 1.00 37.50 83 LEU A O 1
ATOM 674 N N . GLY A 1 84 ? 9.616 -1.465 32.753 1.00 35.56 84 GLY A N 1
ATOM 675 C CA . GLY A 1 84 ? 10.734 -2.165 33.398 1.00 35.56 84 GLY A CA 1
ATOM 676 C C . GLY A 1 84 ? 10.862 -3.669 33.141 1.00 35.56 84 GLY A C 1
ATOM 677 O O . GLY A 1 84 ? 10.523 -4.484 33.990 1.00 35.56 84 GLY A O 1
ATOM 678 N N . GLY A 1 85 ? 11.510 -4.044 32.034 1.00 38.72 85 GLY A N 1
ATOM 679 C CA . GLY A 1 85 ? 12.335 -5.258 32.066 1.00 38.72 85 GLY A CA 1
ATOM 680 C C . GLY A 1 85 ? 13.492 -5.070 33.066 1.00 38.72 85 GLY A C 1
ATOM 681 O O . GLY A 1 85 ? 13.888 -3.922 33.304 1.00 38.72 85 GLY A O 1
ATOM 682 N N . PRO A 1 86 ? 14.035 -6.143 33.672 1.00 34.62 86 PRO A N 1
ATOM 683 C CA . PRO A 1 86 ? 15.147 -6.027 34.611 1.00 34.62 86 PRO A CA 1
ATOM 684 C C . PRO A 1 86 ? 16.314 -5.289 33.944 1.00 34.62 86 PRO A C 1
ATOM 686 O O . PRO A 1 86 ? 16.817 -5.699 32.899 1.00 34.62 86 PRO A O 1
ATOM 689 N N . GLN A 1 87 ? 16.717 -4.160 34.533 1.00 39.91 87 GLN A N 1
ATOM 690 C CA . GLN A 1 87 ? 17.928 -3.456 34.128 1.00 39.91 87 GLN A CA 1
ATOM 691 C C . GLN A 1 87 ? 19.128 -4.376 34.365 1.00 39.91 87 GLN A C 1
ATOM 693 O O . GLN A 1 87 ? 19.355 -4.805 35.494 1.00 39.91 87 GLN A O 1
ATOM 698 N N . GLY A 1 88 ? 19.921 -4.625 33.321 1.00 38.25 88 GLY A N 1
ATOM 699 C CA . GLY A 1 88 ? 21.314 -5.042 33.504 1.00 38.25 88 GLY A CA 1
ATOM 700 C C . GLY A 1 88 ? 21.716 -6.445 33.052 1.00 38.25 88 GLY A C 1
ATOM 701 O O . GLY A 1 88 ? 22.700 -6.963 33.569 1.00 38.25 88 GLY A O 1
ATOM 702 N N . SER A 1 89 ? 21.057 -7.051 32.067 1.00 35.16 89 SER A N 1
ATOM 703 C CA . SER A 1 89 ? 21.694 -8.140 31.314 1.00 35.16 89 SER A CA 1
ATOM 704 C C . SER A 1 89 ? 21.324 -8.058 29.845 1.00 35.16 89 SER A C 1
ATOM 706 O O . SER A 1 89 ? 20.137 -8.091 29.514 1.00 35.16 89 SER A O 1
ATOM 708 N N . ASP A 1 90 ? 22.334 -7.967 28.981 1.00 37.88 90 ASP A N 1
ATOM 709 C CA . ASP A 1 90 ? 22.149 -8.113 27.543 1.00 37.88 90 ASP A CA 1
ATOM 710 C C . ASP A 1 90 ? 21.376 -9.411 27.271 1.00 37.88 90 ASP A C 1
ATOM 712 O O . ASP A 1 90 ? 21.778 -10.475 27.760 1.00 37.88 90 ASP A O 1
ATOM 716 N N . PRO A 1 91 ? 20.247 -9.364 26.542 1.00 43.91 91 PRO A N 1
ATOM 717 C CA . PRO A 1 91 ? 19.569 -10.587 26.162 1.00 43.91 91 PRO A CA 1
ATOM 718 C C . PRO A 1 91 ? 20.512 -11.406 25.267 1.00 43.91 91 PRO A C 1
ATOM 720 O O . PRO A 1 91 ? 21.178 -10.835 24.396 1.00 43.91 91 PRO A O 1
ATOM 723 N N . PRO A 1 92 ? 20.593 -12.734 25.461 1.00 39.56 92 PRO A N 1
ATOM 724 C CA . PRO A 1 92 ? 21.458 -13.575 24.651 1.00 39.56 92 PRO A CA 1
ATOM 725 C C . PRO A 1 92 ? 21.102 -13.427 23.167 1.00 39.56 92 PRO A C 1
ATOM 727 O O . PRO A 1 92 ? 19.935 -13.262 22.805 1.00 39.56 92 PRO A O 1
ATOM 730 N N . LEU A 1 93 ? 22.126 -13.481 22.309 1.00 42.91 93 LEU A N 1
ATOM 731 C CA . LEU A 1 93 ? 21.974 -13.520 20.854 1.00 42.91 93 LEU A CA 1
ATOM 732 C C . LEU A 1 93 ? 20.919 -14.575 20.486 1.00 42.91 93 LEU A C 1
ATOM 734 O O . LEU A 1 93 ? 21.115 -15.760 20.756 1.00 42.91 93 LEU A O 1
ATOM 738 N N . LEU A 1 94 ? 19.802 -14.123 19.904 1.00 42.38 94 LEU A N 1
ATOM 739 C CA . LEU A 1 94 ? 18.647 -14.961 19.569 1.00 42.38 94 LEU A CA 1
ATOM 740 C C . LEU A 1 94 ? 19.092 -16.184 18.760 1.00 42.38 94 LEU A C 1
ATOM 742 O O . LEU A 1 94 ? 19.639 -16.058 17.659 1.00 42.38 94 LEU A O 1
ATOM 746 N N . THR A 1 95 ? 18.827 -17.372 19.292 1.00 38.59 95 THR A N 1
ATOM 747 C CA . THR A 1 95 ? 18.985 -18.623 18.550 1.00 38.59 95 THR A CA 1
ATOM 748 C C . THR A 1 95 ? 17.721 -18.886 17.727 1.00 38.59 95 THR A C 1
ATOM 750 O O . THR A 1 95 ? 16.658 -18.330 17.995 1.00 38.59 95 THR A O 1
ATOM 753 N N . HIS A 1 96 ? 17.784 -19.769 16.723 1.00 43.53 96 HIS A N 1
ATOM 754 C CA . HIS A 1 96 ? 16.623 -20.135 15.888 1.00 43.53 96 HIS A CA 1
ATOM 755 C C . HIS A 1 96 ? 15.374 -20.589 16.679 1.00 43.53 96 HIS A C 1
ATOM 757 O O . HIS A 1 96 ? 14.277 -20.591 16.123 1.00 43.53 96 HIS A O 1
ATOM 763 N N . LYS A 1 97 ? 15.524 -20.972 17.955 1.00 36.69 97 LYS A N 1
ATOM 764 C CA . LYS A 1 97 ? 14.430 -21.404 18.836 1.00 36.69 97 LYS A CA 1
ATOM 765 C C . LYS A 1 97 ? 13.641 -20.242 19.452 1.00 36.69 97 LYS A C 1
ATOM 767 O O . LYS A 1 97 ? 12.502 -20.450 19.854 1.00 36.69 97 LYS A O 1
ATOM 772 N N . ASP A 1 98 ? 14.192 -19.031 19.439 1.00 44.00 98 ASP A N 1
ATOM 773 C CA . ASP A 1 98 ? 13.601 -17.844 20.067 1.00 44.00 98 ASP A CA 1
ATOM 774 C C . ASP A 1 98 ? 12.733 -17.021 19.092 1.00 44.00 98 ASP A C 1
ATOM 776 O O . ASP A 1 98 ? 12.159 -16.007 19.463 1.00 44.00 98 ASP A O 1
ATOM 780 N N . ALA A 1 99 ? 12.588 -17.449 17.831 1.00 45.25 99 ALA A N 1
ATOM 781 C CA . ALA A 1 99 ? 11.830 -16.724 16.799 1.00 45.25 99 ALA A CA 1
ATOM 782 C C . ALA A 1 99 ? 10.297 -16.705 17.015 1.00 45.25 99 ALA A C 1
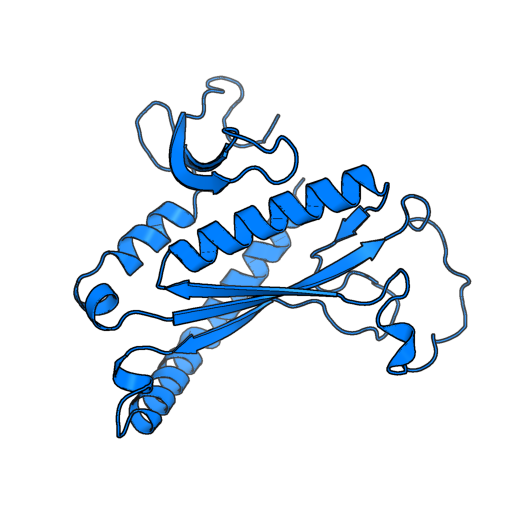ATOM 784 O O . ALA A 1 99 ? 9.575 -16.069 16.247 1.00 45.25 99 ALA A O 1
ATOM 785 N N . LEU A 1 100 ? 9.805 -17.429 18.025 1.00 48.69 100 LEU A N 1
ATOM 786 C CA . LEU A 1 100 ? 8.391 -17.535 18.404 1.00 48.69 100 LEU A CA 1
ATOM 787 C C . LEU A 1 100 ? 8.101 -16.941 19.795 1.00 48.69 100 LEU A C 1
ATOM 789 O O . LEU A 1 100 ? 6.974 -17.056 20.271 1.00 48.69 100 LEU A O 1
ATOM 793 N N . SER A 1 101 ? 9.096 -16.353 20.467 1.00 53.44 101 SER A N 1
ATOM 794 C CA . SER A 1 101 ? 8.909 -15.764 21.794 1.00 53.44 101 SER A CA 1
ATOM 795 C C . SER A 1 101 ? 8.300 -14.363 21.713 1.00 53.44 101 SER A C 1
ATOM 797 O O . SER A 1 101 ? 8.502 -13.623 20.748 1.00 53.44 101 SER A O 1
ATOM 799 N N . LEU A 1 102 ? 7.561 -13.985 22.759 1.00 54.78 102 LEU A N 1
ATOM 800 C CA . LEU A 1 102 ? 7.106 -12.612 22.961 1.00 54.78 102 LEU A CA 1
ATOM 801 C C . LEU A 1 102 ? 8.295 -11.651 22.888 1.00 54.78 102 LEU A C 1
ATOM 803 O O . LEU A 1 102 ? 9.352 -11.883 23.472 1.00 54.78 102 LEU A O 1
ATOM 807 N N . GLY A 1 103 ? 8.117 -10.583 22.119 1.00 55.50 103 GLY A N 1
ATOM 808 C CA . GLY A 1 103 ? 9.183 -9.666 21.761 1.00 55.50 103 GLY A CA 1
ATOM 809 C C . GLY A 1 103 ? 9.818 -9.967 20.407 1.00 55.50 103 GLY A C 1
ATOM 810 O O . GLY A 1 103 ? 10.158 -9.006 19.738 1.00 55.50 103 GLY A O 1
ATOM 811 N N . ALA A 1 104 ? 9.949 -11.211 19.931 1.00 63.41 104 ALA A N 1
ATOM 812 C CA . ALA A 1 104 ? 10.677 -11.496 18.686 1.00 63.41 104 ALA A CA 1
ATOM 813 C C . ALA A 1 104 ? 10.093 -10.754 17.456 1.00 63.41 104 ALA A C 1
ATOM 815 O O . ALA A 1 104 ? 8.873 -10.621 17.319 1.00 63.41 104 ALA A O 1
ATOM 816 N N . PRO A 1 105 ? 10.937 -10.247 16.531 1.00 66.75 105 PRO A N 1
ATOM 817 C CA . PRO A 1 105 ? 10.450 -9.566 15.340 1.00 66.75 105 PRO A CA 1
ATOM 818 C C . PRO A 1 105 ? 9.854 -10.573 14.353 1.00 66.75 105 PRO A C 1
ATOM 820 O O . PRO A 1 105 ? 10.559 -11.378 13.742 1.00 66.75 105 PRO A O 1
ATOM 823 N N . HIS A 1 106 ? 8.551 -10.468 14.133 1.00 75.69 106 HIS A N 1
ATOM 824 C CA . HIS A 1 106 ? 7.840 -11.218 13.109 1.00 75.69 106 HIS A CA 1
ATOM 825 C C . HIS A 1 106 ? 7.784 -10.429 11.805 1.00 75.69 106 HIS A C 1
ATOM 827 O O . HIS A 1 106 ? 8.178 -9.262 11.724 1.00 75.69 106 HIS A O 1
ATOM 833 N N . THR A 1 107 ? 7.327 -11.073 10.733 1.00 80.19 107 THR A N 1
ATOM 834 C CA . THR A 1 107 ? 7.220 -10.413 9.439 1.00 80.19 107 THR A CA 1
ATOM 835 C C . THR A 1 107 ? 5.986 -10.836 8.658 1.00 80.19 107 THR A C 1
ATOM 837 O O . THR A 1 107 ? 5.736 -12.026 8.502 1.00 80.19 107 THR A O 1
ATOM 840 N N . ILE A 1 108 ? 5.291 -9.856 8.079 1.00 83.00 108 ILE A N 1
ATOM 841 C CA . ILE A 1 108 ? 4.329 -10.061 6.992 1.00 83.00 108 ILE A CA 1
ATOM 842 C C . ILE A 1 108 ? 4.949 -9.658 5.652 1.00 83.00 108 ILE A C 1
ATOM 844 O O . ILE A 1 108 ? 5.776 -8.743 5.587 1.00 83.00 108 ILE A O 1
ATOM 848 N N . SER A 1 109 ? 4.554 -10.328 4.571 1.00 84.00 109 SER A N 1
ATOM 849 C CA . SER A 1 109 ? 4.931 -9.905 3.224 1.00 84.00 109 SER A CA 1
ATOM 850 C C . SER A 1 109 ? 3.805 -10.066 2.222 1.00 84.00 109 SER A C 1
ATOM 852 O O . SER A 1 109 ? 3.143 -11.099 2.223 1.00 84.00 109 SER A O 1
ATOM 854 N N . THR A 1 110 ? 3.667 -9.091 1.332 1.00 85.31 110 THR A N 1
ATOM 855 C CA . THR A 1 110 ? 2.759 -9.122 0.178 1.00 85.31 110 THR A CA 1
ATOM 856 C C . THR A 1 110 ? 3.569 -9.215 -1.112 1.00 85.31 110 THR A C 1
ATOM 858 O O . THR A 1 110 ? 4.741 -8.840 -1.117 1.00 85.31 110 THR A O 1
ATOM 861 N N . LEU A 1 111 ? 2.990 -9.743 -2.191 1.00 89.69 111 LEU A N 1
ATOM 862 C CA . LEU A 1 111 ? 3.575 -9.727 -3.536 1.00 89.69 111 LEU A CA 1
ATOM 863 C C . LEU A 1 111 ? 2.474 -9.352 -4.522 1.00 89.69 111 LEU A C 1
ATOM 865 O O . LEU A 1 111 ? 1.645 -10.195 -4.854 1.00 89.69 111 LEU A O 1
ATOM 869 N N . CYS A 1 112 ? 2.478 -8.105 -4.983 1.00 91.50 112 CYS A N 1
ATOM 870 C CA . CYS A 1 112 ? 1.386 -7.570 -5.794 1.00 91.50 112 CYS A CA 1
ATOM 871 C C . CYS A 1 112 ? 1.918 -6.611 -6.863 1.00 91.50 112 CYS A C 1
ATOM 873 O O . CYS A 1 112 ? 3.081 -6.195 -6.825 1.00 91.50 112 CYS A O 1
ATOM 875 N N . VAL A 1 113 ? 1.053 -6.245 -7.809 1.00 92.00 113 VAL A N 1
ATOM 876 C CA . VAL A 1 113 ? 1.385 -5.327 -8.907 1.00 92.00 113 VAL A CA 1
ATOM 877 C C . VAL A 1 113 ? 0.823 -3.937 -8.627 1.00 92.00 113 VAL A C 1
ATOM 879 O O . VAL A 1 113 ? -0.365 -3.770 -8.330 1.00 92.00 113 VAL A O 1
ATOM 882 N N . GLY A 1 114 ? 1.672 -2.921 -8.753 1.00 93.00 114 GLY A N 1
ATOM 883 C CA . GLY A 1 114 ? 1.276 -1.518 -8.661 1.00 93.00 114 GLY A CA 1
ATOM 884 C C . GLY A 1 114 ? 0.560 -1.153 -7.356 1.00 93.00 114 GLY A C 1
ATOM 885 O O . GLY A 1 114 ? 1.014 -1.495 -6.263 1.00 93.00 114 GLY A O 1
ATOM 886 N N . VAL A 1 115 ? -0.572 -0.447 -7.466 1.00 94.25 115 VAL A N 1
ATOM 887 C CA . VAL A 1 115 ? -1.298 0.112 -6.307 1.00 94.25 115 VAL A CA 1
ATOM 888 C C . VAL A 1 115 ? -1.830 -0.960 -5.346 1.00 94.25 115 VAL A C 1
ATOM 890 O O . VAL A 1 115 ? -1.898 -0.716 -4.141 1.00 94.25 115 VAL A O 1
ATOM 893 N N . SER A 1 116 ? -2.117 -2.168 -5.849 1.00 94.06 116 SER A N 1
ATOM 894 C CA . SER A 1 116 ? -2.626 -3.283 -5.036 1.00 94.06 116 SER A CA 1
ATOM 895 C C . SER A 1 116 ? -1.661 -3.700 -3.923 1.00 94.06 116 SER A C 1
ATOM 897 O O . SER A 1 116 ? -2.101 -4.123 -2.858 1.00 94.06 116 SER A O 1
ATOM 899 N N . ALA A 1 117 ? -0.351 -3.489 -4.109 1.00 92.19 117 ALA A N 1
ATOM 900 C CA . ALA A 1 117 ? 0.653 -3.799 -3.093 1.00 92.19 117 ALA A CA 1
ATOM 901 C C . ALA A 1 117 ? 0.468 -2.970 -1.816 1.00 92.19 117 ALA A C 1
ATOM 903 O O . ALA A 1 117 ? 0.711 -3.465 -0.715 1.00 92.19 117 ALA A O 1
ATOM 904 N N . GLY A 1 118 ? 0.029 -1.715 -1.963 1.00 92.06 118 GLY A N 1
ATOM 905 C CA . GLY A 1 118 ? -0.339 -0.866 -0.836 1.00 92.06 118 GLY A CA 1
ATOM 906 C C . GLY A 1 118 ? -1.639 -1.328 -0.186 1.00 92.06 118 GLY A C 1
ATOM 907 O O . GLY A 1 118 ? -1.691 -1.447 1.036 1.00 92.06 118 GLY A O 1
ATOM 908 N N . ASP A 1 119 ? -2.655 -1.628 -0.998 1.00 94.75 119 ASP A N 1
ATOM 909 C CA . ASP A 1 119 ? -3.987 -2.032 -0.531 1.00 94.75 119 ASP A CA 1
ATOM 910 C C . ASP A 1 119 ? -3.920 -3.317 0.303 1.00 94.75 119 ASP A C 1
ATOM 912 O O . ASP A 1 119 ? -4.380 -3.347 1.446 1.00 94.75 119 ASP A O 1
ATOM 916 N N . GLU A 1 120 ? -3.264 -4.354 -0.220 1.00 94.62 120 GLU A N 1
ATOM 917 C CA . GLU A 1 120 ? -3.088 -5.626 0.481 1.00 94.62 120 GLU A CA 1
ATOM 918 C C . GLU A 1 120 ? -2.269 -5.478 1.762 1.00 94.62 120 GLU A C 1
ATOM 920 O O . GLU A 1 120 ? -2.602 -6.086 2.777 1.00 94.62 120 GLU A O 1
ATOM 925 N N . LEU A 1 121 ? -1.213 -4.657 1.755 1.00 92.00 121 LEU A N 1
ATOM 926 C CA . LEU A 1 121 ? -0.383 -4.463 2.942 1.00 92.00 121 LEU A CA 1
ATOM 927 C C . LEU A 1 121 ? -1.145 -3.732 4.056 1.00 92.00 121 LEU A C 1
ATOM 929 O O . LEU A 1 121 ? -1.004 -4.087 5.229 1.00 92.00 121 LEU A O 1
ATOM 933 N N . TRP A 1 122 ? -1.969 -2.741 3.705 1.00 93.25 122 TRP A N 1
ATOM 934 C CA . TRP A 1 122 ? -2.831 -2.043 4.661 1.00 93.25 122 TRP A CA 1
ATOM 935 C C . TRP A 1 122 ? -3.896 -2.966 5.254 1.00 93.25 122 TRP A C 1
ATOM 937 O O . TRP A 1 122 ? -4.098 -2.953 6.470 1.00 93.25 122 TRP A O 1
ATOM 947 N N . VAL A 1 123 ? -4.528 -3.812 4.438 1.00 94.50 123 VAL A N 1
ATOM 948 C CA . VAL A 1 123 ? -5.506 -4.797 4.928 1.00 94.50 123 VAL A CA 1
ATOM 949 C C . VAL A 1 123 ? -4.834 -5.882 5.772 1.00 94.50 123 VAL A C 1
ATOM 951 O O . VAL A 1 123 ? -5.348 -6.229 6.834 1.00 94.50 123 VAL A O 1
ATOM 954 N N . ALA A 1 124 ? -3.654 -6.367 5.377 1.00 92.19 124 ALA A N 1
ATOM 955 C CA . ALA A 1 124 ? -2.873 -7.314 6.172 1.00 92.19 124 ALA A CA 1
ATOM 956 C C . ALA A 1 124 ? -2.509 -6.733 7.545 1.00 92.19 124 ALA A C 1
ATOM 958 O O . ALA A 1 124 ? -2.625 -7.421 8.560 1.00 92.19 124 ALA A O 1
ATOM 959 N N . ARG A 1 125 ? -2.127 -5.451 7.595 1.00 91.50 125 ARG A N 1
ATOM 960 C CA . ARG A 1 125 ? -1.887 -4.733 8.850 1.00 91.50 125 ARG A CA 1
ATOM 961 C C . ARG A 1 125 ? -3.147 -4.649 9.709 1.00 91.50 125 ARG A C 1
ATOM 963 O O . ARG A 1 125 ? -3.064 -4.938 10.898 1.00 91.50 125 ARG A O 1
ATOM 970 N N . TYR A 1 126 ? -4.289 -4.295 9.122 1.00 93.69 126 TYR A N 1
ATOM 971 C CA . TYR A 1 126 ? -5.563 -4.254 9.840 1.00 93.69 126 TYR A CA 1
ATOM 972 C C . TYR A 1 126 ? -5.898 -5.619 10.453 1.00 93.69 126 TYR A C 1
ATOM 974 O O . TYR A 1 126 ? -6.152 -5.710 11.650 1.00 93.69 126 TYR A O 1
ATOM 982 N N . ILE A 1 127 ? -5.832 -6.694 9.662 1.00 93.31 127 ILE A N 1
ATOM 983 C CA . ILE A 1 127 ? -6.092 -8.059 10.139 1.00 93.31 127 ILE A CA 1
ATOM 984 C C . ILE A 1 127 ? -5.141 -8.416 11.287 1.00 93.31 127 ILE A C 1
ATOM 986 O O . ILE A 1 127 ? -5.583 -8.961 12.296 1.00 93.31 127 ILE A O 1
ATOM 990 N N . LEU A 1 128 ? -3.855 -8.079 11.170 1.00 90.50 128 LEU A N 1
ATOM 991 C CA . LEU A 1 128 ? -2.872 -8.349 12.215 1.00 90.50 128 LEU A CA 1
ATOM 992 C C . LEU A 1 128 ? -3.186 -7.591 13.513 1.00 90.50 128 LEU A C 1
ATOM 994 O O . LEU A 1 128 ? -3.186 -8.209 14.573 1.00 90.50 128 LEU A O 1
ATOM 998 N N . GLU A 1 129 ? -3.517 -6.299 13.433 1.00 90.31 129 GLU A N 1
ATOM 999 C CA . GLU A 1 129 ? -3.930 -5.492 14.592 1.00 90.31 129 GLU A CA 1
ATOM 1000 C C . GLU A 1 129 ? -5.182 -6.085 15.267 1.00 90.31 129 GLU A C 1
ATOM 1002 O O . GLU A 1 129 ? -5.219 -6.222 16.492 1.00 90.31 129 GLU A O 1
ATOM 1007 N N . ARG A 1 130 ? -6.171 -6.539 14.481 1.00 93.19 130 ARG A N 1
ATOM 1008 C CA . ARG A 1 130 ? -7.377 -7.214 14.997 1.00 93.19 130 ARG A CA 1
ATOM 1009 C C . ARG A 1 130 ? -7.066 -8.550 15.678 1.00 93.19 130 ARG A C 1
ATOM 1011 O O . ARG A 1 130 ? -7.676 -8.859 16.698 1.00 93.19 130 ARG A O 1
ATOM 1018 N N . ILE A 1 131 ? -6.130 -9.339 15.147 1.00 89.75 131 ILE A N 1
ATOM 1019 C CA . ILE A 1 131 ? -5.684 -10.592 15.780 1.00 89.75 131 ILE A CA 1
ATOM 1020 C C . ILE A 1 131 ? -4.989 -10.293 17.111 1.00 89.75 131 ILE A C 1
ATOM 1022 O O . ILE A 1 131 ? -5.281 -10.949 18.110 1.00 89.75 131 ILE A O 1
ATOM 1026 N N . THR A 1 132 ? -4.098 -9.298 17.150 1.00 86.56 132 THR A N 1
ATOM 1027 C CA . THR A 1 132 ? -3.391 -8.935 18.386 1.00 86.56 132 THR A CA 1
ATOM 1028 C C . THR A 1 132 ? -4.323 -8.365 19.449 1.00 86.56 132 THR A C 1
ATOM 1030 O O . THR A 1 132 ? -4.146 -8.673 20.622 1.00 86.56 132 THR A O 1
ATOM 1033 N N . GLU A 1 133 ? -5.364 -7.630 19.048 1.00 87.81 133 GLU A N 1
ATOM 1034 C CA . GLU A 1 133 ? -6.417 -7.158 19.954 1.00 87.81 133 GLU A CA 1
ATOM 1035 C C . GLU A 1 133 ? -7.157 -8.324 20.622 1.00 87.81 133 GLU A C 1
ATOM 1037 O O . GLU A 1 133 ? -7.338 -8.313 21.836 1.00 87.81 133 GLU A O 1
ATOM 1042 N N . ILE A 1 134 ? -7.521 -9.363 19.860 1.00 87.88 134 ILE A N 1
ATOM 1043 C CA . ILE A 1 134 ? -8.159 -10.577 20.404 1.00 87.88 134 ILE A CA 1
ATOM 1044 C C . ILE A 1 134 ? -7.212 -11.317 21.359 1.00 87.88 134 ILE A C 1
ATOM 1046 O O . ILE A 1 134 ? -7.656 -11.870 22.362 1.00 87.88 134 ILE A O 1
ATOM 1050 N N . ALA A 1 135 ? -5.911 -11.320 21.060 1.00 85.38 135 ALA A N 1
ATOM 1051 C CA . ALA A 1 135 ? -4.892 -11.942 21.900 1.00 85.38 135 ALA A CA 1
ATOM 1052 C C . ALA A 1 135 ? -4.508 -11.108 23.141 1.00 85.38 135 ALA A C 1
ATOM 1054 O O . ALA A 1 135 ? -3.755 -11.601 23.975 1.00 85.38 135 ALA A O 1
ATOM 1055 N N . GLY A 1 136 ? -4.988 -9.864 23.271 1.00 82.94 136 GLY A N 1
ATOM 1056 C CA . GLY A 1 136 ? -4.623 -8.963 24.372 1.00 82.94 136 GLY A CA 1
ATOM 1057 C C . GLY A 1 136 ? -3.197 -8.398 24.293 1.00 82.94 136 GLY A C 1
ATOM 1058 O O . GLY A 1 136 ? -2.656 -7.955 25.305 1.00 82.94 136 GLY A O 1
ATOM 1059 N N . VAL A 1 137 ? -2.588 -8.403 23.103 1.00 81.62 137 VAL A N 1
ATOM 1060 C CA . VAL A 1 137 ? -1.191 -8.006 22.859 1.00 81.62 137 VAL A CA 1
ATOM 1061 C C . VAL A 1 137 ? -1.142 -6.703 22.061 1.00 81.62 137 VAL A C 1
ATOM 1063 O O . VAL A 1 137 ? -1.963 -6.470 21.174 1.00 81.62 137 VAL A O 1
ATOM 1066 N N . VAL A 1 138 ? -0.146 -5.856 22.324 1.00 80.94 138 VAL A N 1
ATOM 1067 C CA . VAL A 1 138 ? 0.067 -4.615 21.568 1.00 80.94 138 VAL A CA 1
ATOM 1068 C C . VAL A 1 138 ? 1.008 -4.866 20.394 1.00 80.94 138 VAL A C 1
ATOM 1070 O O . VAL A 1 138 ? 2.137 -5.330 20.557 1.00 80.94 138 VAL A O 1
ATOM 1073 N N . LEU A 1 139 ? 0.560 -4.509 19.193 1.00 83.25 139 LEU A N 1
ATOM 1074 C CA . LEU A 1 139 ? 1.359 -4.580 17.977 1.00 83.25 139 LEU A CA 1
ATOM 1075 C C . LEU A 1 139 ? 2.144 -3.284 17.749 1.00 83.25 139 LEU A C 1
ATOM 1077 O O . LEU A 1 139 ? 1.580 -2.190 17.779 1.00 83.25 139 LEU A O 1
ATOM 1081 N N . SER A 1 140 ? 3.440 -3.394 17.455 1.00 81.06 140 SER A N 1
ATOM 1082 C CA . SER A 1 140 ? 4.282 -2.243 17.126 1.00 81.06 140 SER A CA 1
ATOM 1083 C C . SER A 1 140 ? 4.997 -2.412 15.787 1.00 81.06 140 SER A C 1
ATOM 1085 O O . SER A 1 140 ? 5.770 -3.349 15.594 1.00 81.06 140 SER A O 1
ATOM 1087 N N . PHE A 1 141 ? 4.786 -1.445 14.891 1.00 80.19 141 PHE A N 1
ATOM 1088 C CA . PHE A 1 141 ? 5.544 -1.257 13.642 1.00 80.19 141 PHE A CA 1
ATOM 1089 C C . PHE A 1 141 ? 6.649 -0.204 13.782 1.00 80.19 141 PHE A C 1
ATOM 1091 O O . PHE A 1 141 ? 7.161 0.320 12.792 1.00 80.19 141 PHE A O 1
ATOM 1098 N N . PHE A 1 142 ? 6.969 0.182 15.017 1.00 76.19 142 PHE A N 1
ATOM 1099 C CA . PHE A 1 142 ? 7.949 1.220 15.273 1.00 76.19 142 PHE A CA 1
ATOM 1100 C C . PHE A 1 142 ? 9.344 0.728 14.863 1.00 76.19 142 PHE A C 1
ATOM 1102 O O . PHE A 1 142 ? 9.708 -0.375 15.265 1.00 76.19 142 PHE A O 1
ATOM 1109 N N . PRO A 1 143 ? 10.143 1.503 14.103 1.00 71.38 143 PRO A N 1
ATOM 1110 C CA . PRO A 1 143 ? 11.395 0.999 13.544 1.00 71.38 143 PRO A CA 1
ATOM 1111 C C . PRO A 1 143 ? 12.436 0.600 14.593 1.00 71.38 143 PRO A C 1
ATOM 1113 O O . PRO A 1 143 ? 13.240 -0.294 14.351 1.00 71.38 143 PRO A O 1
ATOM 1116 N N . LYS A 1 144 ? 12.411 1.204 15.785 1.00 70.19 144 LYS A N 1
ATOM 1117 C CA . LYS A 1 144 ? 13.248 0.785 16.917 1.00 70.19 144 LYS A CA 1
ATOM 1118 C C . LYS A 1 144 ? 12.380 0.538 18.152 1.00 70.19 144 LYS A C 1
ATOM 1120 O O . LYS A 1 144 ? 12.335 1.382 19.045 1.00 70.19 144 LYS A O 1
ATOM 1125 N N . PRO A 1 145 ? 11.617 -0.569 18.189 1.00 58.31 145 PRO A N 1
ATOM 1126 C CA . PRO A 1 145 ? 10.548 -0.766 19.169 1.00 58.31 145 PRO A CA 1
ATOM 1127 C C . PRO A 1 145 ? 11.070 -0.878 20.606 1.00 58.31 145 PRO A C 1
ATOM 1129 O O . PRO A 1 145 ? 10.301 -0.621 21.535 1.00 58.31 145 PRO A O 1
ATOM 1132 N N . LEU A 1 146 ? 12.353 -1.207 20.782 1.00 61.38 146 LEU A N 1
ATOM 1133 C CA . LEU A 1 146 ? 13.062 -1.248 22.056 1.00 61.38 146 LEU A CA 1
ATOM 1134 C C . LEU A 1 146 ? 14.185 -0.200 22.035 1.00 61.38 146 LEU A C 1
ATOM 1136 O O . LEU A 1 146 ? 15.170 -0.330 21.310 1.00 61.38 146 LEU A O 1
ATOM 1140 N N . ILE A 1 147 ? 14.010 0.878 22.802 1.00 55.09 147 ILE A N 1
ATOM 1141 C CA . ILE A 1 147 ? 14.894 2.058 22.781 1.00 55.09 147 ILE A CA 1
ATOM 1142 C C . ILE A 1 147 ? 16.269 1.753 23.414 1.00 55.09 147 ILE A C 1
ATOM 1144 O O . ILE A 1 147 ? 17.263 2.360 23.018 1.00 55.09 147 ILE A O 1
ATOM 1148 N N . HIS A 1 148 ? 16.340 0.767 24.318 1.00 51.94 148 HIS A N 1
ATOM 1149 C CA . HIS A 1 148 ? 17.506 0.482 25.170 1.00 51.94 148 HIS A CA 1
ATOM 1150 C C . HIS A 1 148 ? 18.233 -0.844 24.889 1.00 51.94 148 HIS A C 1
ATOM 1152 O O . HIS A 1 148 ? 19.036 -1.273 25.705 1.00 51.94 148 HIS A O 1
ATOM 1158 N N . SER A 1 149 ? 17.979 -1.497 23.756 1.00 53.00 149 SER A N 1
ATOM 1159 C CA . SER A 1 149 ? 18.659 -2.749 23.388 1.00 53.00 149 SER A CA 1
ATOM 1160 C C . SER A 1 149 ? 19.256 -2.660 21.985 1.00 53.00 149 SER A C 1
ATOM 1162 O O . SER A 1 149 ? 18.633 -2.059 21.105 1.00 53.00 149 SER A O 1
ATOM 1164 N N . ASP A 1 150 ? 20.377 -3.345 21.742 1.00 55.69 150 ASP A N 1
ATOM 1165 C CA . ASP A 1 150 ? 21.011 -3.549 20.418 1.00 55.69 150 ASP A CA 1
ATOM 1166 C C . ASP A 1 150 ? 20.194 -4.450 19.470 1.00 55.69 150 ASP A C 1
ATOM 1168 O O . ASP A 1 150 ? 20.686 -5.021 18.497 1.00 55.69 150 ASP A O 1
ATOM 1172 N N . TRP A 1 151 ? 18.906 -4.596 19.757 1.00 55.12 151 TRP A N 1
ATOM 1173 C CA . TRP A 1 151 ? 17.987 -5.402 18.986 1.00 55.12 151 TRP A CA 1
ATOM 1174 C C . TRP A 1 151 ? 17.737 -4.845 17.586 1.00 55.12 151 TRP A C 1
ATOM 1176 O O . TRP A 1 151 ? 17.715 -3.635 17.346 1.00 55.12 151 TRP A O 1
ATOM 1186 N N . ASN A 1 152 ? 17.489 -5.778 16.666 1.00 58.00 152 ASN A N 1
ATOM 1187 C CA . ASN A 1 152 ? 17.311 -5.505 15.248 1.00 58.00 152 ASN A CA 1
ATOM 1188 C C . ASN A 1 152 ? 16.193 -4.487 14.980 1.00 58.00 152 ASN A C 1
ATOM 1190 O O . ASN A 1 152 ? 15.068 -4.609 15.465 1.00 58.00 152 ASN A O 1
ATOM 1194 N N . VAL A 1 153 ? 16.517 -3.512 14.131 1.00 58.31 153 VAL A N 1
ATOM 1195 C CA . VAL A 1 153 ? 15.602 -2.483 13.628 1.00 58.31 153 VAL A CA 1
ATOM 1196 C C . VAL A 1 153 ? 14.454 -3.151 12.861 1.00 58.31 153 VAL A C 1
ATOM 1198 O O . VAL A 1 153 ? 14.685 -3.900 11.907 1.00 58.31 153 VAL A O 1
ATOM 1201 N N . ALA A 1 154 ? 13.213 -2.858 13.246 1.00 64.00 154 ALA A N 1
ATOM 1202 C CA . ALA A 1 154 ? 12.047 -3.193 12.444 1.00 64.00 154 ALA A CA 1
ATOM 1203 C C . ALA A 1 154 ? 12.036 -2.283 11.205 1.00 64.00 154 ALA A C 1
ATOM 1205 O O . ALA A 1 154 ? 12.075 -1.060 11.298 1.00 64.00 154 ALA A O 1
ATOM 1206 N N . GLY A 1 155 ? 12.047 -2.875 10.015 1.00 73.06 155 GLY A N 1
ATOM 1207 C CA . GLY A 1 155 ? 12.036 -2.131 8.756 1.00 73.06 155 GLY A CA 1
ATOM 1208 C C . GLY A 1 155 ? 10.831 -2.469 7.892 1.00 73.06 155 GLY A C 1
ATOM 1209 O O . GLY A 1 155 ? 10.067 -3.388 8.175 1.00 73.06 155 GLY A O 1
ATOM 1210 N N . ALA A 1 156 ? 10.709 -1.767 6.774 1.00 81.12 156 ALA A N 1
ATOM 1211 C CA . ALA A 1 156 ? 9.915 -2.213 5.640 1.00 81.12 156 ALA A CA 1
ATOM 1212 C C . ALA A 1 156 ? 10.877 -2.430 4.468 1.00 81.12 156 ALA A C 1
ATOM 1214 O O . ALA A 1 156 ? 11.376 -1.473 3.879 1.00 81.12 156 ALA A O 1
ATOM 1215 N N . LYS A 1 157 ? 11.211 -3.691 4.176 1.00 86.00 157 LYS A N 1
ATOM 1216 C CA . LYS A 1 157 ? 12.058 -4.038 3.028 1.00 86.00 157 LYS A CA 1
ATOM 1217 C C . LYS A 1 157 ? 11.165 -4.219 1.811 1.00 86.00 157 LYS A C 1
ATOM 1219 O O . LYS A 1 157 ? 10.317 -5.106 1.814 1.00 86.00 157 LYS A O 1
ATOM 1224 N N . THR A 1 158 ? 11.393 -3.437 0.767 1.00 88.62 158 THR A N 1
ATOM 1225 C CA . THR A 1 158 ? 10.656 -3.561 -0.493 1.00 88.62 158 THR A CA 1
ATOM 1226 C C . THR A 1 158 ? 11.563 -4.173 -1.545 1.00 88.62 158 THR A C 1
ATOM 1228 O O . THR A 1 158 ? 12.628 -3.630 -1.830 1.00 88.62 158 THR A O 1
ATOM 1231 N N . LYS A 1 159 ? 11.157 -5.307 -2.118 1.00 92.69 159 LYS A N 1
ATOM 1232 C CA . LYS A 1 159 ? 11.732 -5.792 -3.377 1.00 92.69 159 LYS A CA 1
ATOM 1233 C C . LYS A 1 159 ? 10.895 -5.252 -4.529 1.00 92.69 159 LYS A C 1
ATOM 1235 O O . LYS A 1 159 ? 9.675 -5.163 -4.400 1.00 92.69 159 LYS A O 1
ATOM 1240 N N . TYR A 1 160 ? 11.560 -4.915 -5.622 1.00 95.00 160 TYR A N 1
ATOM 1241 C CA . TYR A 1 160 ? 10.954 -4.318 -6.802 1.00 95.00 160 TYR A CA 1
ATOM 1242 C C . TYR A 1 160 ? 11.492 -5.006 -8.050 1.00 95.00 160 TYR A C 1
ATOM 1244 O O . TYR A 1 160 ? 12.696 -5.257 -8.127 1.00 95.00 160 TYR A O 1
ATOM 1252 N N . SER A 1 161 ? 10.617 -5.289 -9.005 1.00 95.38 161 SER A N 1
ATOM 1253 C CA . SER A 1 161 ? 11.003 -5.630 -10.371 1.00 95.38 161 SER A CA 1
ATOM 1254 C C . SER A 1 161 ? 9.960 -5.118 -11.356 1.00 95.38 161 SER A C 1
ATOM 1256 O O . SER A 1 161 ? 8.809 -4.875 -10.992 1.00 95.38 161 SER A O 1
ATOM 1258 N N . THR A 1 162 ? 10.368 -4.939 -12.605 1.00 96.62 162 THR A N 1
ATOM 1259 C CA . THR A 1 162 ? 9.463 -4.670 -13.724 1.00 96.62 162 THR A CA 1
ATOM 1260 C C . THR A 1 162 ? 9.559 -5.788 -14.742 1.00 96.62 162 THR A C 1
ATOM 1262 O O . THR A 1 162 ? 10.382 -6.698 -14.610 1.00 96.62 162 THR A O 1
ATOM 1265 N N . ARG A 1 163 ? 8.715 -5.728 -15.765 1.00 95.62 163 ARG A N 1
ATOM 1266 C CA . ARG A 1 163 ? 8.673 -6.715 -16.834 1.00 95.62 163 ARG A CA 1
ATOM 1267 C C . ARG A 1 163 ? 10.028 -6.797 -17.518 1.00 95.62 163 ARG A C 1
ATOM 1269 O O . ARG A 1 163 ? 10.605 -7.877 -17.551 1.00 95.62 163 ARG A O 1
ATOM 1276 N N . SER A 1 164 ? 10.574 -5.652 -17.916 1.00 96.50 164 SER A N 1
ATOM 1277 C CA . SER A 1 164 ? 11.881 -5.561 -18.569 1.00 96.50 164 SER A CA 1
ATOM 1278 C C . SER A 1 164 ? 13.030 -6.068 -17.683 1.00 96.50 164 SER A C 1
ATOM 1280 O O . SER A 1 164 ? 13.989 -6.636 -18.188 1.00 96.50 164 SER A O 1
ATOM 1282 N N . MET A 1 165 ? 12.927 -5.954 -16.350 1.00 97.00 165 MET A N 1
ATOM 1283 C CA . MET A 1 165 ? 13.924 -6.529 -15.426 1.00 97.00 165 MET A CA 1
ATOM 1284 C C . MET A 1 165 ? 13.868 -8.060 -15.329 1.00 97.00 165 MET A C 1
ATOM 1286 O O . MET A 1 165 ? 14.854 -8.674 -14.925 1.00 97.00 165 MET A O 1
ATOM 1290 N N . ASN A 1 166 ? 12.717 -8.665 -15.630 1.00 94.69 166 ASN A N 1
ATOM 1291 C CA . ASN A 1 166 ? 12.516 -10.113 -15.563 1.00 94.69 166 ASN A CA 1
ATOM 1292 C C . ASN A 1 166 ? 12.725 -10.804 -16.926 1.00 94.69 166 ASN A C 1
ATOM 1294 O O . ASN A 1 166 ? 12.723 -12.033 -16.976 1.00 94.69 166 ASN A O 1
ATOM 1298 N N . GLU A 1 167 ? 12.862 -10.037 -18.010 1.00 95.31 167 GLU A N 1
ATOM 1299 C CA . GLU A 1 167 ? 13.165 -10.529 -19.357 1.00 95.31 167 GLU A CA 1
ATOM 1300 C C . GLU A 1 167 ? 14.687 -10.701 -19.566 1.00 95.31 167 GLU A C 1
ATOM 1302 O O . GLU A 1 167 ? 15.511 -10.288 -18.741 1.00 95.31 167 GLU A O 1
ATOM 1307 N N . ASP A 1 168 ? 15.074 -11.340 -20.673 1.00 94.62 168 ASP A N 1
ATOM 1308 C CA . ASP A 1 168 ? 16.481 -11.552 -21.019 1.00 94.62 168 ASP A CA 1
ATOM 1309 C C . ASP A 1 168 ? 17.209 -10.209 -21.195 1.00 94.62 168 ASP A C 1
ATOM 1311 O O . ASP A 1 168 ? 16.745 -9.313 -21.895 1.00 94.62 168 ASP A O 1
ATOM 1315 N N . GLY A 1 169 ? 18.365 -10.059 -20.542 1.00 93.81 169 GLY A N 1
ATOM 1316 C CA . GLY A 1 169 ? 19.088 -8.781 -20.481 1.00 93.81 169 GLY A CA 1
ATOM 1317 C C . GLY A 1 169 ? 18.603 -7.824 -19.382 1.00 93.81 169 GLY A C 1
ATOM 1318 O O . GLY A 1 169 ? 19.192 -6.760 -19.197 1.00 93.81 169 GLY A O 1
ATOM 1319 N N . GLY A 1 170 ? 17.610 -8.213 -18.574 1.00 95.56 170 GLY A N 1
ATOM 1320 C CA . GLY A 1 170 ? 17.034 -7.372 -17.519 1.00 95.56 170 GLY A CA 1
ATOM 1321 C C . GLY A 1 170 ? 18.012 -6.899 -16.434 1.00 95.56 170 GLY A C 1
ATOM 1322 O O . GLY A 1 170 ? 17.729 -5.930 -15.729 1.00 95.56 170 GLY A O 1
ATOM 1323 N N . TYR A 1 171 ? 19.194 -7.515 -16.321 1.00 95.69 171 TYR A N 1
ATOM 1324 C CA . TYR A 1 171 ? 20.253 -7.054 -15.419 1.00 95.69 171 TYR A CA 1
ATOM 1325 C C . TYR A 1 171 ? 20.703 -5.613 -15.726 1.00 95.69 171 TYR A C 1
ATOM 1327 O O . TYR A 1 171 ? 20.892 -4.824 -14.800 1.00 95.69 171 TYR A O 1
ATOM 1335 N N . GLU A 1 172 ? 20.778 -5.221 -17.002 1.00 96.44 172 GLU A N 1
ATOM 1336 C CA . GLU A 1 172 ? 21.108 -3.839 -17.379 1.00 96.44 172 GLU A CA 1
ATOM 1337 C C . GLU A 1 172 ? 20.030 -2.848 -16.914 1.00 96.44 172 GLU A C 1
ATOM 1339 O O . GLU A 1 172 ? 20.335 -1.743 -16.456 1.00 96.44 172 GLU A O 1
ATOM 1344 N N . GLU A 1 173 ? 18.757 -3.244 -16.978 1.00 96.31 173 GLU A N 1
ATOM 1345 C CA . GLU A 1 173 ? 17.642 -2.436 -16.476 1.00 96.31 173 GLU A CA 1
ATOM 1346 C C . GLU A 1 173 ? 17.682 -2.293 -14.950 1.00 96.31 173 GLU A C 1
ATOM 1348 O O . GLU A 1 173 ? 17.391 -1.217 -14.413 1.00 96.31 173 GLU A O 1
ATOM 1353 N N . ILE A 1 174 ? 18.113 -3.339 -14.238 1.00 96.56 174 ILE A N 1
ATOM 1354 C CA . ILE A 1 174 ? 18.341 -3.290 -12.789 1.00 96.56 174 ILE A CA 1
ATOM 1355 C C . ILE A 1 174 ? 19.443 -2.277 -12.457 1.00 96.56 174 ILE A C 1
ATOM 1357 O O . ILE A 1 174 ? 19.240 -1.426 -11.586 1.00 96.56 174 ILE A O 1
ATOM 1361 N N . GLU A 1 175 ? 20.578 -2.303 -13.157 1.00 96.88 175 GLU A N 1
ATOM 1362 C CA . GLU A 1 175 ? 21.665 -1.342 -12.928 1.00 96.88 175 GLU A CA 1
ATOM 1363 C C . GLU A 1 175 ? 21.217 0.100 -13.201 1.00 96.88 175 GLU A C 1
ATOM 1365 O O . GLU A 1 175 ? 21.422 0.988 -12.362 1.00 96.88 175 GLU A O 1
ATOM 1370 N N . LYS A 1 176 ? 20.507 0.335 -14.313 1.00 96.50 176 LYS A N 1
ATOM 1371 C CA . LYS A 1 176 ? 19.909 1.645 -14.631 1.00 96.50 176 LYS A CA 1
ATOM 1372 C C . LYS A 1 176 ? 18.968 2.117 -13.520 1.00 96.50 176 LYS A C 1
ATOM 1374 O O . LYS A 1 176 ? 18.994 3.294 -13.145 1.00 96.50 176 LYS A O 1
ATOM 1379 N N . ALA A 1 177 ? 18.141 1.228 -12.971 1.00 95.94 177 ALA A N 1
ATOM 1380 C CA . ALA A 1 177 ? 17.233 1.557 -11.877 1.00 95.94 177 ALA A CA 1
ATOM 1381 C C . ALA A 1 177 ? 17.976 1.885 -10.572 1.00 95.94 177 ALA A C 1
ATOM 1383 O O . ALA A 1 177 ? 17.615 2.852 -9.898 1.00 95.94 177 ALA A O 1
ATOM 1384 N N . ILE A 1 178 ? 19.041 1.150 -10.237 1.00 96.38 178 ILE A N 1
ATOM 1385 C CA . ILE A 1 178 ? 19.876 1.418 -9.054 1.00 96.38 178 ILE A CA 1
ATOM 1386 C C . ILE A 1 178 ? 20.516 2.807 -9.148 1.00 96.38 178 ILE A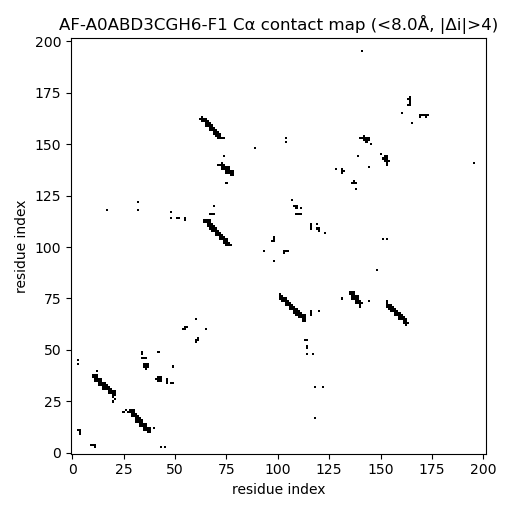 C 1
ATOM 1388 O O . ILE A 1 178 ? 20.474 3.566 -8.176 1.00 96.38 178 ILE A O 1
ATOM 1392 N N . VAL A 1 179 ? 21.040 3.189 -10.316 1.00 96.88 179 VAL A N 1
ATOM 1393 C CA . VAL A 1 179 ? 21.614 4.529 -10.536 1.00 96.88 179 VAL A CA 1
ATOM 1394 C C . VAL A 1 179 ? 20.553 5.622 -10.347 1.00 96.88 179 VAL A C 1
ATOM 1396 O O . VAL A 1 179 ? 20.799 6.616 -9.656 1.00 96.88 179 VAL A O 1
ATOM 1399 N N . LYS A 1 180 ? 19.344 5.427 -10.891 1.00 96.38 180 LYS A N 1
ATOM 1400 C CA . LYS A 1 180 ? 18.212 6.357 -10.710 1.00 96.38 180 LYS A CA 1
ATOM 1401 C C . LYS A 1 180 ? 17.762 6.462 -9.246 1.00 96.38 180 LYS A C 1
ATOM 1403 O O . LYS A 1 180 ? 17.440 7.555 -8.787 1.00 96.38 180 LYS A O 1
ATOM 1408 N N . LEU A 1 181 ? 17.761 5.360 -8.494 1.00 93.94 181 LEU A N 1
ATOM 1409 C CA . LEU A 1 181 ? 17.469 5.371 -7.055 1.00 93.94 181 LEU A CA 1
ATOM 1410 C C . LEU A 1 181 ? 18.557 6.111 -6.267 1.00 93.94 181 LEU A C 1
ATOM 1412 O O . LEU A 1 181 ? 18.245 6.888 -5.362 1.00 93.94 181 LEU A O 1
ATOM 1416 N N . GLY A 1 182 ? 19.824 5.913 -6.637 1.00 94.50 182 GLY A N 1
ATOM 1417 C CA . GLY A 1 182 ? 20.970 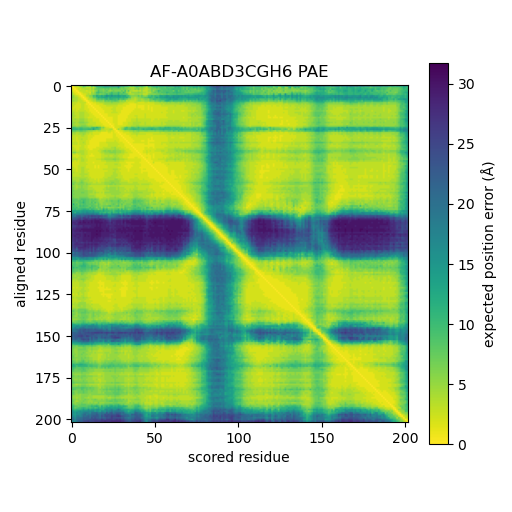6.588 -6.031 1.00 94.50 182 GLY A CA 1
ATOM 1418 C C . GLY A 1 182 ? 20.898 8.109 -6.167 1.00 94.50 182 GLY A C 1
ATOM 1419 O O . GLY A 1 182 ? 21.105 8.820 -5.182 1.00 94.50 182 GLY A O 1
ATOM 1420 N N . SER A 1 183 ? 20.514 8.617 -7.343 1.00 96.06 183 SER A N 1
ATOM 1421 C CA . SER A 1 183 ? 20.390 10.065 -7.580 1.00 96.06 183 SER A CA 1
ATOM 1422 C C . SER A 1 183 ? 19.269 10.725 -6.767 1.00 96.06 183 SER A C 1
ATOM 1424 O O . SER A 1 183 ? 19.348 11.914 -6.462 1.00 96.06 183 SER A O 1
ATOM 1426 N N . LYS A 1 184 ? 18.254 9.958 -6.343 1.00 94.75 184 LYS A N 1
ATOM 1427 C CA . LYS A 1 184 ? 17.146 10.427 -5.490 1.00 94.75 184 LYS A CA 1
ATOM 1428 C C . LYS A 1 184 ? 17.221 9.938 -4.041 1.00 94.75 184 LYS A C 1
ATOM 1430 O O . LYS A 1 184 ? 16.239 10.050 -3.305 1.00 94.75 184 LYS A O 1
ATOM 1435 N N . ARG A 1 185 ? 18.378 9.445 -3.590 1.00 92.69 185 ARG A N 1
ATOM 1436 C CA . ARG A 1 185 ? 18.568 8.865 -2.248 1.00 92.69 185 ARG A CA 1
ATOM 1437 C C . ARG A 1 185 ? 18.008 9.736 -1.11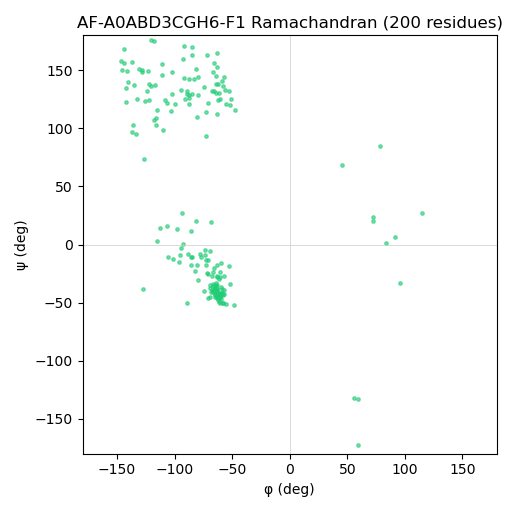8 1.00 92.69 185 ARG A C 1
ATOM 1439 O O . ARG A 1 185 ? 17.231 9.242 -0.307 1.00 92.69 185 ARG A O 1
ATOM 1446 N N . ASN A 1 186 ? 18.377 11.018 -1.069 1.00 92.25 186 ASN A N 1
ATOM 1447 C CA . ASN A 1 186 ? 17.963 11.914 0.021 1.00 92.25 186 ASN A CA 1
ATOM 1448 C C . ASN A 1 186 ? 16.446 12.117 0.055 1.00 92.25 186 ASN A C 1
ATOM 1450 O O . ASN A 1 186 ? 15.846 12.073 1.123 1.00 92.25 186 ASN A O 1
ATOM 1454 N N . TYR A 1 187 ? 15.824 12.242 -1.118 1.00 91.81 187 TYR A N 1
ATOM 1455 C CA . TYR A 1 187 ? 14.375 12.354 -1.247 1.00 91.81 187 TYR A CA 1
ATOM 1456 C C . TYR A 1 187 ? 13.653 11.10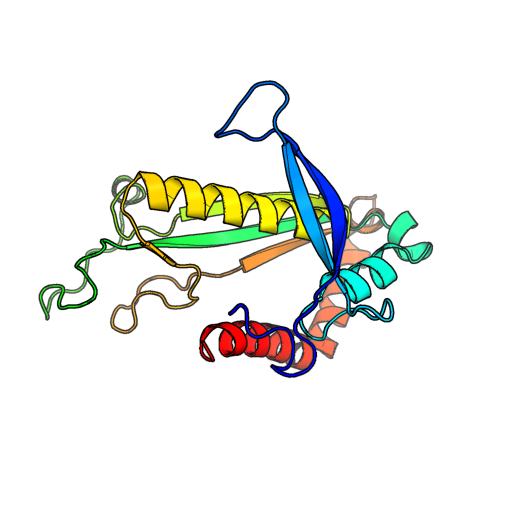2 -0.718 1.00 91.81 187 TYR A C 1
ATOM 1458 O O . TYR A 1 187 ? 12.699 11.210 0.052 1.00 91.81 187 TYR A O 1
ATOM 1466 N N . HIS A 1 188 ? 14.138 9.905 -1.065 1.00 89.94 188 HIS A N 1
ATOM 1467 C CA . HIS A 1 188 ? 13.569 8.652 -0.557 1.00 89.94 188 HIS A CA 1
ATOM 1468 C C . HIS A 1 188 ? 13.756 8.488 0.960 1.00 89.94 188 HIS A C 1
ATOM 1470 O O . HIS A 1 188 ? 12.832 8.038 1.641 1.00 89.94 188 HIS A O 1
ATOM 1476 N N . ILE A 1 189 ? 14.912 8.886 1.504 1.00 88.25 189 ILE A N 1
ATOM 1477 C CA . ILE A 1 189 ? 15.160 8.877 2.955 1.00 88.25 189 ILE A CA 1
ATOM 1478 C C . ILE A 1 189 ? 14.206 9.842 3.665 1.00 88.25 189 ILE A C 1
ATOM 1480 O O . ILE A 1 189 ? 13.593 9.471 4.663 1.00 88.25 189 ILE A O 1
ATOM 1484 N N . GLU A 1 190 ? 14.028 11.055 3.145 1.00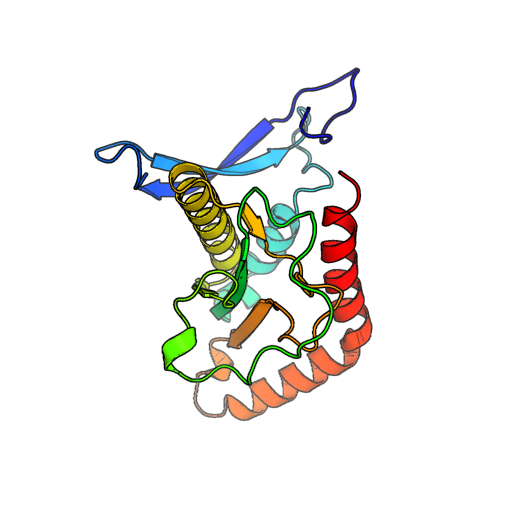 89.00 190 GLU A N 1
ATOM 1485 C CA . GLU A 1 190 ? 13.139 12.056 3.738 1.00 89.00 190 GLU A CA 1
ATOM 1486 C C . GLU A 1 190 ? 11.678 11.585 3.766 1.00 89.00 190 GLU A C 1
ATOM 1488 O O . GLU A 1 190 ? 10.995 11.740 4.779 1.00 89.00 190 GLU A O 1
ATOM 1493 N N . LEU A 1 191 ? 11.197 10.954 2.691 1.00 85.31 191 LEU A N 1
ATOM 1494 C CA . LEU A 1 191 ? 9.861 10.353 2.654 1.00 85.31 191 LEU A CA 1
ATOM 1495 C C . LEU A 1 191 ? 9.690 9.245 3.702 1.00 85.31 191 LEU A C 1
ATOM 1497 O O . LEU A 1 191 ? 8.654 9.184 4.374 1.00 85.31 191 LEU A O 1
ATOM 1501 N N . ALA A 1 192 ? 10.705 8.395 3.876 1.00 80.75 192 ALA A N 1
ATOM 1502 C CA . ALA A 1 192 ? 10.695 7.372 4.917 1.00 80.75 192 ALA A CA 1
ATOM 1503 C C . ALA A 1 192 ? 10.652 8.009 6.320 1.00 80.75 192 ALA A C 1
ATOM 1505 O O . ALA A 1 192 ? 9.842 7.607 7.152 1.00 80.75 192 ALA A O 1
ATOM 1506 N N . LEU A 1 193 ? 11.440 9.065 6.559 1.00 78.88 193 LEU A N 1
ATOM 1507 C CA . LEU A 1 193 ? 11.473 9.798 7.831 1.00 78.88 193 LEU A CA 1
ATOM 1508 C C . LEU A 1 193 ? 10.161 10.520 8.159 1.00 78.88 193 LEU A C 1
ATOM 1510 O O . LEU A 1 193 ? 9.670 10.418 9.285 1.00 78.88 193 LEU A O 1
ATOM 1514 N N . LYS A 1 194 ? 9.546 11.189 7.181 1.00 75.81 194 LYS A N 1
ATOM 1515 C CA . LYS A 1 194 ? 8.234 11.840 7.343 1.00 75.81 194 LYS A CA 1
ATOM 1516 C C . LYS A 1 194 ? 7.143 10.840 7.722 1.00 75.81 194 LYS A C 1
ATOM 1518 O O . LYS A 1 194 ? 6.271 11.152 8.533 1.00 75.81 194 LYS A O 1
ATOM 1523 N N . SER A 1 195 ? 7.216 9.627 7.176 1.00 65.25 195 SER A N 1
ATOM 1524 C CA . SER A 1 195 ? 6.297 8.540 7.524 1.00 65.25 195 SER A CA 1
ATOM 1525 C C . SER A 1 195 ? 6.457 8.107 8.990 1.00 65.25 195 SER A C 1
ATOM 1527 O O . SER A 1 195 ? 5.458 7.826 9.655 1.00 65.25 195 SER A O 1
ATOM 1529 N N . TYR A 1 196 ? 7.681 8.137 9.536 1.00 60.22 196 TYR A N 1
ATOM 1530 C CA . TYR A 1 196 ? 7.923 7.882 10.962 1.00 60.22 196 TYR A CA 1
ATOM 1531 C C . TYR A 1 196 ? 7.393 9.004 11.863 1.00 60.22 196 TYR A C 1
ATOM 1533 O O . TYR A 1 196 ? 6.722 8.721 12.852 1.00 60.22 196 TYR A O 1
ATOM 1541 N N . GLN A 1 197 ? 7.632 10.274 11.524 1.00 51.97 197 GLN A N 1
ATOM 1542 C CA . GLN A 1 197 ? 7.184 11.414 12.340 1.00 51.97 197 GLN A CA 1
ATOM 1543 C C . GLN A 1 197 ? 5.655 11.530 12.426 1.00 51.97 197 GLN A C 1
ATOM 1545 O O . GLN A 1 197 ? 5.127 11.889 13.475 1.00 51.97 197 GLN A O 1
ATOM 1550 N N . CYS A 1 198 ? 4.928 11.146 11.371 1.00 46.84 198 CYS A N 1
ATOM 1551 C CA . CYS A 1 198 ? 3.461 11.115 11.385 1.00 46.84 198 CYS A CA 1
ATOM 1552 C C . CYS A 1 198 ? 2.881 10.118 12.413 1.00 46.84 198 CYS A C 1
ATOM 1554 O O . CYS A 1 198 ? 1.706 10.214 12.763 1.00 46.84 198 CYS A O 1
ATOM 1556 N N . SER A 1 199 ? 3.690 9.169 12.901 1.00 41.91 199 SER A N 1
ATOM 1557 C CA . SER A 1 199 ? 3.297 8.216 13.949 1.00 41.91 199 SER A CA 1
ATOM 1558 C C .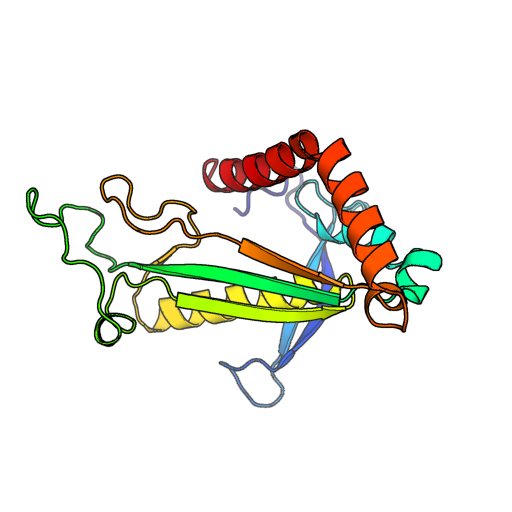 SER A 1 199 ? 3.506 8.756 15.373 1.00 41.91 199 SER A C 1
ATOM 1560 O O . SER A 1 199 ? 3.026 8.133 16.311 1.00 41.91 199 SER A O 1
ATOM 1562 N N . PHE A 1 200 ? 4.196 9.895 15.540 1.00 38.88 200 PHE A N 1
ATOM 1563 C CA . PHE A 1 200 ? 4.487 10.525 16.839 1.00 38.88 200 PHE A CA 1
ATOM 1564 C C . PHE A 1 200 ? 3.591 11.722 17.178 1.00 38.88 200 PHE A C 1
ATOM 1566 O O . PHE A 1 200 ? 3.606 12.182 18.313 1.00 38.88 200 PHE A O 1
ATOM 1573 N N . SER A 1 201 ? 2.832 12.255 16.216 1.00 32.28 201 SER A N 1
ATOM 1574 C CA . SER A 1 201 ? 1.966 13.425 16.427 1.00 32.28 201 SER A CA 1
ATOM 1575 C C . SER A 1 201 ? 0.520 13.060 16.800 1.00 32.28 201 SER A C 1
ATOM 1577 O O . SER A 1 201 ? -0.396 13.806 16.449 1.00 32.28 201 SER A O 1
ATOM 1579 N N . LYS A 1 202 ? 0.298 11.896 17.419 1.00 35.56 202 LYS A N 1
ATOM 1580 C CA . LYS A 1 202 ? -1.009 11.463 17.929 1.00 35.56 202 LYS A CA 1
ATOM 1581 C C . LYS A 1 202 ? -0.969 11.332 19.438 1.00 35.56 202 LYS A C 1
ATOM 1583 O O . LYS A 1 202 ? 0.047 10.795 19.928 1.00 35.56 202 LYS A O 1
#

InterPro domains:
  IPR014746 Glutamine synthetase/guanido kinase, catalytic domain [SSF55931] (112-183)
  IPR036651 Glutamine synthetase, N-terminal domain superfamily [G3DSA:3.10.20.70] (1-44)
  IPR036651 Glutamine synthetase, N-terminal domain superfamily [SSF54368] (2-44)
  IPR050292 Glutamine Synthetase [PTHR20852] (111-190)